Protein AF-A0A1Z9C4Y9-F1 (afdb_monomer_lite)

Structure (mmCIF, N/CA/C/O backbone):
data_AF-A0A1Z9C4Y9-F1
#
_entry.id   AF-A0A1Z9C4Y9-F1
#
loop_
_atom_site.group_PDB
_atom_site.id
_atom_site.type_symbol
_atom_site.label_atom_id
_atom_site.label_alt_id
_atom_site.label_comp_id
_atom_site.label_asym_id
_atom_site.label_entity_id
_atom_site.label_seq_id
_atom_site.pdbx_PD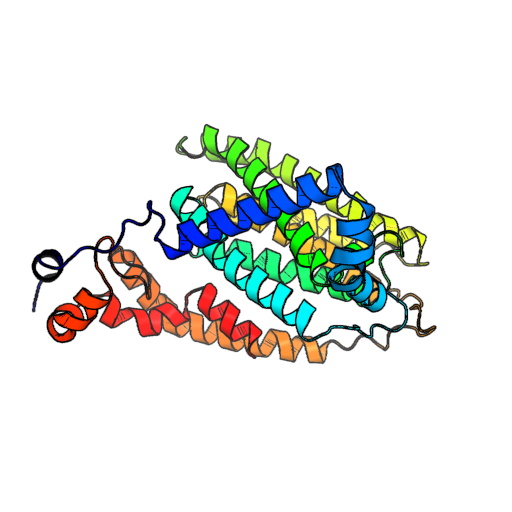B_ins_code
_atom_site.Cartn_x
_atom_site.Cartn_y
_atom_site.Cartn_z
_atom_site.occupancy
_atom_site.B_iso_or_equiv
_atom_site.auth_seq_id
_atom_site.auth_comp_id
_atom_site.auth_asym_id
_atom_site.auth_atom_id
_atom_site.pdbx_PDB_model_num
ATOM 1 N N . MET A 1 1 ? -30.289 14.985 30.985 1.00 50.69 1 MET A N 1
ATOM 2 C CA . MET A 1 1 ? -29.290 14.427 30.052 1.00 50.69 1 MET A CA 1
ATOM 3 C C . MET A 1 1 ? -29.177 12.952 30.366 1.00 50.69 1 MET A C 1
ATOM 5 O O . MET A 1 1 ? -28.989 12.641 31.535 1.00 50.69 1 MET A O 1
ATOM 9 N N . ALA A 1 2 ? -29.376 12.079 29.379 1.00 58.41 2 ALA A N 1
ATOM 10 C CA . ALA A 1 2 ? -29.076 10.658 29.534 1.00 58.41 2 ALA A CA 1
ATOM 11 C C . ALA A 1 2 ? -27.561 10.508 29.751 1.00 58.41 2 ALA A C 1
ATOM 13 O O . ALA A 1 2 ? -26.778 11.168 29.066 1.00 58.41 2 ALA A O 1
ATOM 14 N N . THR A 1 3 ? -27.150 9.725 30.744 1.00 73.88 3 THR A N 1
ATOM 15 C CA . THR A 1 3 ? -25.744 9.345 30.936 1.00 73.88 3 THR A CA 1
ATOM 16 C C . THR A 1 3 ? -25.382 8.247 29.934 1.00 73.88 3 THR A C 1
ATOM 18 O O . THR A 1 3 ? -26.272 7.529 29.483 1.00 73.88 3 THR A O 1
ATOM 21 N N . LEU A 1 4 ? -24.101 8.088 29.584 1.00 72.50 4 LEU A N 1
ATOM 22 C CA . LEU A 1 4 ? -23.658 7.020 28.669 1.00 72.50 4 LEU A CA 1
ATOM 23 C C . LEU A 1 4 ? -24.151 5.636 29.121 1.00 72.50 4 LEU A C 1
ATOM 25 O O . LEU A 1 4 ? -24.725 4.906 28.326 1.00 72.50 4 LEU A O 1
ATOM 29 N N . GLU A 1 5 ? -24.071 5.352 30.422 1.00 69.94 5 GLU A N 1
ATOM 30 C CA . GLU A 1 5 ? -24.581 4.107 31.015 1.00 69.94 5 GLU A CA 1
ATOM 31 C C . GLU A 1 5 ? -26.081 3.889 30.753 1.00 69.94 5 GLU A C 1
ATOM 33 O O . GLU A 1 5 ? -26.503 2.775 30.462 1.00 69.94 5 GLU A O 1
ATOM 38 N N . SER A 1 6 ? -26.891 4.954 30.793 1.00 74.31 6 SER A N 1
ATOM 39 C CA . SER A 1 6 ? -28.326 4.856 30.491 1.00 74.31 6 SER A CA 1
ATOM 40 C C . SER A 1 6 ? -28.619 4.654 29.000 1.00 74.31 6 SER A C 1
ATOM 42 O O . SER A 1 6 ? -29.659 4.103 28.653 1.00 74.31 6 SER A O 1
ATOM 44 N N . ILE A 1 7 ? -27.716 5.089 28.115 1.00 78.31 7 ILE A N 1
ATOM 45 C CA . ILE A 1 7 ? -27.821 4.846 26.670 1.00 78.31 7 ILE A CA 1
ATOM 46 C C . ILE A 1 7 ? -27.476 3.380 26.379 1.00 78.31 7 ILE A C 1
ATOM 48 O O . ILE A 1 7 ? -28.223 2.708 25.669 1.00 78.31 7 ILE A O 1
ATOM 52 N N . ASP A 1 8 ? -26.402 2.867 26.982 1.00 78.81 8 ASP A N 1
ATOM 53 C CA . ASP A 1 8 ? -25.967 1.476 26.825 1.00 78.81 8 ASP A CA 1
ATOM 54 C C . ASP A 1 8 ? -27.008 0.480 27.356 1.00 78.81 8 ASP A C 1
ATOM 56 O O . ASP A 1 8 ? -27.247 -0.554 26.732 1.00 78.81 8 ASP A O 1
ATOM 60 N N . GLU A 1 9 ? -27.684 0.800 28.464 1.00 80.88 9 GLU A N 1
ATOM 61 C CA . GLU A 1 9 ? -28.761 -0.032 29.013 1.00 80.88 9 GLU A CA 1
ATOM 62 C C . GLU A 1 9 ? -29.947 -0.150 28.042 1.00 80.88 9 GLU A C 1
ATOM 64 O O . GLU A 1 9 ? -30.458 -1.248 27.818 1.00 80.88 9 GLU A O 1
ATOM 69 N N . VAL A 1 10 ? -30.349 0.959 27.408 1.00 80.62 10 VAL A N 1
ATOM 70 C CA . VAL A 1 10 ? -31.425 0.967 26.402 1.00 80.62 10 VAL A CA 1
ATOM 71 C C . VAL A 1 10 ? -31.010 0.174 25.164 1.00 80.62 10 VAL A C 1
ATOM 73 O O . VAL A 1 10 ? -31.760 -0.689 24.701 1.00 80.62 10 VAL A O 1
ATOM 76 N N . LEU A 1 11 ? -29.799 0.402 24.651 1.00 80.62 11 LEU A N 1
ATOM 77 C CA . LEU A 1 11 ? -29.283 -0.297 23.471 1.00 80.62 11 LEU A CA 1
ATOM 78 C C . LEU A 1 11 ? -29.082 -1.800 23.727 1.00 80.62 11 LEU A C 1
ATOM 80 O O . LEU A 1 11 ? -29.306 -2.607 22.825 1.00 80.62 11 LEU A O 1
ATOM 84 N N . GLY A 1 12 ? -28.755 -2.189 24.962 1.00 75.81 12 GLY A N 1
ATOM 85 C CA . GLY A 1 12 ? -28.604 -3.582 25.387 1.00 75.81 12 GLY A CA 1
ATOM 86 C C . GLY A 1 12 ? -29.897 -4.406 25.379 1.00 75.81 12 GLY A C 1
ATOM 87 O O . GLY A 1 12 ? -29.835 -5.634 25.444 1.00 75.81 12 GLY A O 1
ATOM 88 N N . THR A 1 13 ? -31.067 -3.769 25.268 1.00 81.56 13 THR A N 1
ATOM 89 C CA . THR A 1 13 ? -32.357 -4.475 25.142 1.00 81.56 13 THR A CA 1
ATOM 90 C C . THR A 1 13 ? -32.630 -5.002 23.731 1.00 81.56 13 THR A C 1
ATOM 92 O O . THR A 1 13 ? -33.498 -5.859 23.542 1.00 81.56 13 THR A O 1
ATOM 95 N N . HIS A 1 14 ? -31.886 -4.514 22.736 1.00 85.12 14 HIS A N 1
ATOM 96 C CA . HIS A 1 14 ? -32.047 -4.897 21.339 1.00 85.12 14 HIS A CA 1
ATOM 97 C C . HIS A 1 14 ? -31.204 -6.122 20.969 1.00 85.12 14 HIS A C 1
ATOM 99 O O . HIS A 1 14 ? -30.296 -6.540 21.687 1.00 85.12 14 HIS A O 1
ATOM 105 N N . GLN A 1 15 ? -31.501 -6.719 19.809 1.00 84.69 15 GLN A N 1
ATOM 106 C CA . GLN A 1 15 ? -30.691 -7.817 19.288 1.00 84.69 15 GLN A CA 1
ATOM 107 C C . GLN A 1 15 ? -29.260 -7.322 19.006 1.00 84.69 15 GLN A C 1
ATOM 109 O O . GLN A 1 15 ? -29.096 -6.368 18.238 1.00 84.69 15 GLN A O 1
ATOM 114 N N . PRO A 1 16 ? -28.226 -7.979 19.563 1.00 83.50 16 PRO A N 1
ATOM 115 C CA . PRO A 1 16 ? -26.861 -7.518 19.396 1.00 83.50 16 PRO A CA 1
ATOM 116 C C . PRO A 1 16 ? -26.360 -7.734 17.967 1.00 83.50 16 PRO A C 1
ATOM 118 O O . PRO A 1 16 ? -26.783 -8.660 17.263 1.00 83.50 16 PRO A O 1
ATOM 121 N N . ALA A 1 17 ? -25.410 -6.899 17.553 1.00 85.44 17 ALA A N 1
ATOM 122 C CA . ALA A 1 17 ? -24.671 -7.097 16.313 1.00 85.44 17 ALA A CA 1
ATOM 123 C C . ALA A 1 17 ? -23.888 -8.420 16.330 1.00 85.44 17 ALA A C 1
ATOM 125 O O . ALA A 1 17 ? -23.501 -8.939 17.382 1.00 85.44 17 ALA A O 1
ATOM 126 N N . LEU A 1 18 ? -23.624 -8.967 15.139 1.00 84.81 18 LEU A N 1
ATOM 127 C CA . LEU A 1 18 ? -22.747 -10.126 15.009 1.00 84.81 18 LEU A CA 1
ATOM 128 C C . LEU A 1 18 ? -21.347 -9.755 15.537 1.00 84.81 18 LEU A C 1
ATOM 130 O O . LEU A 1 18 ? -20.802 -8.744 15.094 1.00 84.81 18 LEU A O 1
ATOM 134 N N . PRO A 1 19 ? -20.739 -10.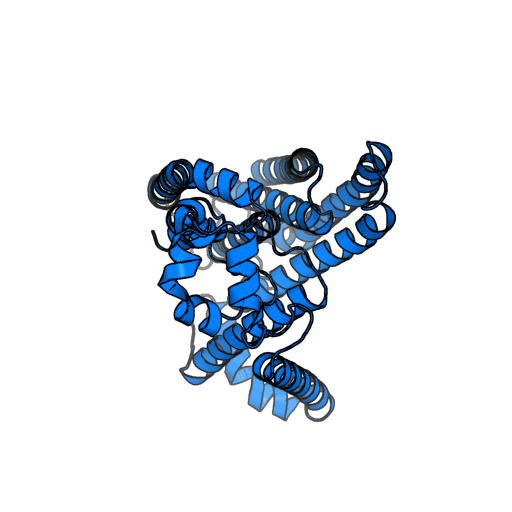563 16.429 1.00 85.00 19 PRO A N 1
ATOM 135 C CA . PRO A 1 19 ? -19.416 -10.264 16.958 1.00 85.00 19 PRO A CA 1
ATOM 136 C C . PRO A 1 19 ? -18.376 -10.109 15.854 1.00 85.00 19 PRO A C 1
ATOM 138 O O . PRO A 1 19 ? -18.353 -10.886 14.892 1.00 85.00 19 PRO A O 1
ATOM 141 N N . SER A 1 20 ? -17.441 -9.181 16.052 1.00 79.44 20 SER A N 1
ATOM 142 C CA . SER A 1 20 ? -16.364 -8.922 15.101 1.00 79.44 20 SER A CA 1
ATOM 143 C C . SER A 1 20 ? -15.513 -10.167 14.818 1.00 79.44 20 SER A C 1
ATOM 145 O O . SER A 1 20 ? -15.011 -10.341 13.721 1.00 79.44 20 SER A O 1
ATOM 147 N N . THR A 1 21 ? -15.433 -11.138 15.716 1.00 83.94 21 THR A N 1
ATOM 148 C CA . THR A 1 21 ? -14.681 -12.381 15.469 1.00 83.94 21 THR A CA 1
ATOM 149 C C . THR A 1 21 ? -15.420 -13.422 14.619 1.00 83.94 21 THR A C 1
ATOM 151 O O . THR A 1 21 ? -14.854 -14.471 14.316 1.00 83.94 21 THR A O 1
ATOM 154 N N . ARG A 1 22 ? -16.679 -13.180 14.224 1.00 87.12 22 ARG A N 1
ATOM 155 C CA . ARG A 1 22 ? -17.504 -14.147 13.483 1.00 87.12 22 ARG A CA 1
ATOM 156 C C . ARG A 1 22 ? -17.819 -13.687 12.067 1.00 87.12 22 ARG A C 1
ATOM 158 O O . ARG A 1 22 ? -18.218 -12.550 11.837 1.00 87.12 22 ARG A O 1
ATOM 165 N N . LEU A 1 23 ? -17.719 -14.616 11.124 1.00 87.50 23 LEU A N 1
ATOM 166 C CA . LEU A 1 23 ? -18.100 -14.385 9.735 1.00 87.50 23 LEU A CA 1
ATOM 167 C C . LEU A 1 23 ? -19.624 -14.394 9.581 1.00 87.50 23 LEU A C 1
ATOM 169 O O . LEU A 1 23 ? -20.290 -15.341 10.010 1.00 87.50 23 LEU A O 1
ATOM 173 N N . SER A 1 24 ? -20.160 -13.375 8.922 1.00 89.44 24 SER A N 1
ATOM 174 C CA . SER A 1 24 ? -21.538 -13.327 8.438 1.00 89.44 24 SER A CA 1
ATOM 175 C C . SER A 1 24 ? -21.781 -14.390 7.364 1.00 89.44 24 SER A C 1
ATOM 177 O O . SER A 1 24 ? -20.849 -14.948 6.782 1.00 89.44 24 SER A O 1
ATOM 179 N N . MET A 1 25 ? -23.050 -14.671 7.059 1.00 90.88 25 MET A N 1
ATOM 180 C CA . MET A 1 25 ? -23.404 -15.646 6.022 1.00 90.88 25 MET A CA 1
ATOM 181 C C . MET A 1 25 ? -22.807 -15.279 4.653 1.00 90.88 25 MET A C 1
ATOM 183 O O . MET A 1 25 ? -22.327 -16.160 3.939 1.00 90.88 25 MET A O 1
ATOM 187 N N . VAL A 1 26 ? -22.801 -13.987 4.308 1.00 89.88 26 VAL A N 1
ATOM 188 C CA . VAL A 1 26 ? -22.237 -13.483 3.047 1.00 89.88 26 VAL A CA 1
ATOM 189 C C . VAL A 1 26 ? -20.729 -13.714 3.013 1.00 89.88 26 VAL A C 1
ATOM 191 O O . VAL A 1 26 ? -20.234 -14.335 2.076 1.00 89.88 26 VAL A O 1
ATOM 194 N N . GLU A 1 27 ? -20.010 -13.313 4.065 1.00 91.06 27 GLU A N 1
ATOM 195 C CA . GLU A 1 27 ? -18.559 -13.514 4.163 1.00 91.06 27 GLU A CA 1
ATOM 196 C C . GLU A 1 27 ? -18.187 -15.003 4.110 1.00 91.06 27 GLU A C 1
ATOM 198 O O . GLU A 1 27 ? -17.274 -15.382 3.379 1.00 91.06 27 GLU A O 1
ATOM 203 N N . GLN A 1 28 ? -18.916 -15.873 4.821 1.00 91.06 28 GLN A N 1
ATOM 204 C CA . GLN A 1 28 ? -18.686 -17.323 4.775 1.00 91.06 28 GLN A CA 1
ATOM 205 C C . GLN A 1 28 ? -18.894 -17.889 3.371 1.00 91.06 28 GLN A C 1
ATOM 207 O O . GLN A 1 28 ? -18.096 -18.704 2.909 1.00 91.06 28 GLN A O 1
ATOM 212 N N . THR A 1 29 ? -19.969 -17.473 2.701 1.00 92.69 29 THR A N 1
ATOM 213 C CA . THR A 1 29 ? -20.314 -17.961 1.364 1.00 92.69 29 THR A CA 1
ATOM 214 C C . THR A 1 29 ? -19.262 -17.529 0.352 1.00 92.69 29 THR A C 1
ATOM 216 O O . THR A 1 29 ? -18.727 -18.376 -0.358 1.00 92.69 29 THR A O 1
ATOM 219 N N . LEU A 1 30 ? -18.895 -16.245 0.344 1.00 91.44 30 LEU A N 1
ATOM 220 C CA . LEU A 1 30 ? -17.861 -15.716 -0.544 1.00 91.44 30 LEU A CA 1
ATOM 221 C C . LEU A 1 30 ? -16.500 -16.365 -0.287 1.00 91.44 30 LEU A C 1
ATOM 223 O O . LEU A 1 30 ? -15.842 -16.782 -1.236 1.00 91.44 30 LEU A O 1
ATOM 227 N N . THR A 1 31 ? -16.110 -16.535 0.979 1.00 90.19 31 THR A N 1
ATOM 228 C CA . THR A 1 31 ? -14.841 -17.194 1.334 1.00 90.19 31 THR A CA 1
ATOM 229 C C . THR A 1 31 ? -14.795 -18.628 0.805 1.00 90.19 31 THR A C 1
ATOM 231 O O . THR A 1 31 ? -13.803 -19.042 0.208 1.00 90.19 31 THR A O 1
ATOM 234 N N . ARG A 1 32 ? -15.880 -19.395 0.977 1.00 92.56 32 ARG A N 1
ATOM 235 C CA . ARG A 1 32 ? -15.971 -20.778 0.480 1.00 92.56 32 ARG A CA 1
ATOM 236 C C . ARG A 1 32 ? -15.981 -20.848 -1.043 1.00 92.56 32 ARG A C 1
ATOM 238 O O . ARG A 1 32 ? -15.318 -21.721 -1.592 1.00 92.56 32 ARG A O 1
ATOM 245 N N . LEU A 1 33 ? -16.703 -19.949 -1.713 1.00 92.12 33 LEU A N 1
ATOM 246 C CA . LEU A 1 33 ? -16.741 -19.882 -3.175 1.00 92.12 33 LEU A CA 1
ATOM 247 C C . LEU A 1 33 ? -15.364 -19.562 -3.756 1.00 92.12 33 LEU A C 1
ATOM 249 O O . LEU A 1 33 ? -14.932 -20.245 -4.678 1.00 92.12 33 LEU A O 1
ATOM 253 N N . LEU A 1 34 ? -14.652 -18.587 -3.186 1.00 89.56 34 LEU A N 1
ATOM 254 C CA . LEU A 1 34 ? -13.292 -18.247 -3.606 1.00 89.56 34 LEU A CA 1
ATOM 255 C C . LEU A 1 34 ? -12.320 -19.409 -3.378 1.00 89.56 34 LEU A C 1
ATOM 257 O O . LEU A 1 34 ? -11.560 -19.747 -4.279 1.00 89.56 34 LEU A O 1
ATOM 261 N N . LEU A 1 35 ? -12.382 -20.073 -2.220 1.00 90.31 35 LEU A N 1
ATOM 262 C CA . LEU A 1 35 ? -11.574 -21.268 -1.955 1.00 90.31 35 LEU A CA 1
ATOM 263 C C . LEU A 1 35 ? -11.872 -22.392 -2.952 1.00 90.31 35 LEU A C 1
ATOM 265 O O . LEU A 1 35 ? -10.946 -22.992 -3.490 1.00 90.31 35 LEU A O 1
ATOM 269 N N . PHE A 1 36 ? -13.150 -22.663 -3.219 1.00 93.69 36 PHE A N 1
ATOM 270 C CA . PHE A 1 36 ? -13.553 -23.679 -4.187 1.00 93.69 36 PHE A CA 1
ATOM 271 C C . PHE A 1 36 ? -13.089 -23.329 -5.602 1.00 93.69 36 PHE A C 1
ATOM 273 O O . PHE A 1 36 ? -12.601 -24.206 -6.306 1.00 93.69 36 PHE A O 1
ATOM 280 N N . LEU A 1 37 ? -13.176 -22.056 -5.999 1.00 90.25 37 LEU A N 1
ATOM 281 C CA . LEU A 1 37 ? -12.680 -21.574 -7.285 1.00 90.25 37 LEU A CA 1
ATOM 282 C C . LEU A 1 37 ? -11.165 -21.772 -7.404 1.00 90.25 37 LEU A C 1
ATOM 284 O O . LEU A 1 37 ? -10.710 -22.344 -8.388 1.00 90.25 37 LEU A O 1
ATOM 288 N N . ILE A 1 38 ? -10.391 -21.359 -6.397 1.00 89.19 38 ILE A N 1
ATOM 289 C CA . ILE A 1 38 ? -8.927 -21.506 -6.388 1.00 89.19 38 ILE A CA 1
ATOM 290 C C . ILE A 1 38 ? -8.537 -22.984 -6.480 1.00 89.19 38 ILE A C 1
ATOM 292 O O . ILE A 1 38 ? -7.711 -23.354 -7.311 1.00 89.19 38 ILE A O 1
ATOM 296 N N . ILE A 1 39 ? -9.149 -23.838 -5.655 1.00 92.38 39 ILE A N 1
ATOM 297 C CA . ILE A 1 39 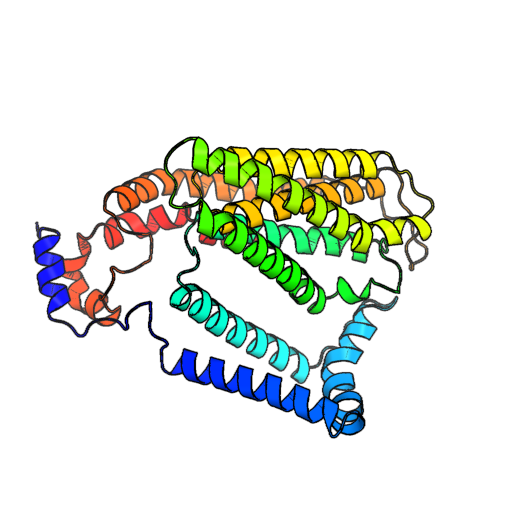? -8.878 -25.280 -5.652 1.00 92.38 39 ILE A CA 1
ATOM 298 C C . ILE A 1 39 ? -9.301 -25.907 -6.985 1.00 92.38 39 ILE A C 1
ATOM 300 O O . ILE A 1 39 ? -8.554 -26.700 -7.549 1.00 92.38 39 ILE A O 1
ATOM 304 N N . GLY A 1 40 ? -10.471 -25.541 -7.507 1.00 92.12 40 GLY A N 1
ATOM 305 C CA . GLY A 1 40 ? -10.996 -26.041 -8.774 1.00 92.12 40 GLY A CA 1
ATOM 306 C C . GLY A 1 40 ? -10.111 -25.666 -9.959 1.00 92.12 40 GLY A C 1
ATOM 307 O O . GLY A 1 40 ? -9.788 -26.534 -10.763 1.00 92.12 40 GLY A O 1
ATOM 308 N N . VAL A 1 41 ? -9.653 -24.413 -10.030 1.00 89.50 41 VAL A N 1
ATOM 309 C CA . VAL A 1 41 ? -8.697 -23.957 -11.050 1.00 89.50 41 VAL A CA 1
ATOM 310 C C . VAL A 1 41 ? -7.360 -24.676 -10.895 1.00 89.50 41 VAL A C 1
ATOM 312 O O . VAL A 1 41 ? -6.831 -25.168 -11.883 1.00 89.50 41 VAL A O 1
ATOM 315 N N . ALA A 1 42 ? -6.829 -24.813 -9.676 1.00 90.31 42 ALA A N 1
ATOM 316 C CA . ALA A 1 42 ? -5.559 -25.503 -9.445 1.00 90.31 42 ALA A CA 1
ATOM 317 C C . ALA A 1 42 ? -5.614 -26.987 -9.850 1.00 90.31 42 ALA A C 1
ATOM 319 O O . ALA A 1 42 ? -4.718 -27.481 -10.532 1.00 90.31 42 ALA A O 1
ATOM 320 N N . ILE A 1 43 ? -6.682 -27.695 -9.471 1.00 92.19 43 ILE A N 1
ATOM 321 C CA . ILE A 1 43 ? -6.916 -29.085 -9.881 1.00 92.19 43 ILE A CA 1
ATOM 322 C C . ILE A 1 43 ? -7.134 -29.162 -11.395 1.00 92.19 43 ILE A C 1
ATOM 324 O O . ILE A 1 43 ? -6.589 -30.049 -12.044 1.00 92.19 43 ILE A O 1
ATOM 328 N N . GLY A 1 44 ? -7.893 -28.229 -11.969 1.00 89.94 44 GLY A N 1
ATOM 329 C CA . GLY A 1 44 ? -8.143 -28.152 -13.404 1.00 89.94 44 GLY A CA 1
ATOM 330 C C . GLY A 1 44 ? -6.861 -27.962 -14.212 1.00 89.94 44 GLY A C 1
ATOM 331 O O . GLY A 1 44 ? -6.638 -28.694 -15.167 1.00 89.94 44 GLY A O 1
ATOM 332 N N . LEU A 1 45 ? -5.977 -27.060 -13.786 1.00 90.50 45 LEU A N 1
ATOM 333 C CA . LEU A 1 45 ? -4.662 -26.863 -14.401 1.00 90.50 45 LEU A CA 1
ATOM 334 C C . LEU A 1 45 ? -3.771 -28.109 -14.286 1.00 90.50 45 LEU A C 1
ATOM 336 O O . LEU A 1 45 ? -2.962 -28.360 -15.171 1.00 90.50 45 LEU A O 1
ATOM 340 N N . LEU A 1 46 ? -3.920 -28.905 -13.222 1.00 91.19 46 LEU A N 1
ATOM 341 C CA . LEU A 1 46 ? -3.163 -30.145 -13.044 1.00 91.19 46 LEU A CA 1
ATOM 342 C C . LEU A 1 46 ? -3.696 -31.298 -13.911 1.00 91.19 46 LEU A C 1
ATOM 344 O O . LEU A 1 46 ? -2.912 -32.087 -14.430 1.00 91.19 46 LEU A O 1
ATOM 348 N N . LEU A 1 47 ? -5.020 -31.430 -14.025 1.00 93.94 47 LEU A N 1
ATOM 349 C CA . LEU A 1 47 ? -5.670 -32.567 -14.687 1.00 93.94 47 LEU A CA 1
ATOM 350 C C . LEU A 1 47 ? -5.963 -32.320 -16.172 1.00 93.94 47 LEU A C 1
ATOM 352 O O . LEU A 1 47 ? -5.968 -33.266 -16.955 1.00 93.94 47 LEU A O 1
ATOM 356 N N . MET A 1 48 ? -6.249 -31.073 -16.549 1.00 93.25 48 MET A N 1
ATOM 357 C CA . MET A 1 48 ? -6.679 -30.658 -17.888 1.00 93.25 48 MET A CA 1
ATOM 358 C C . MET A 1 48 ? -6.087 -29.280 -18.253 1.00 93.25 48 MET A C 1
ATOM 360 O O . MET A 1 48 ? -6.838 -28.321 -18.453 1.00 93.25 48 MET A O 1
ATOM 364 N N . PRO A 1 49 ? -4.747 -29.156 -18.334 1.00 91.00 49 PRO A N 1
ATOM 365 C CA . PRO A 1 49 ? -4.077 -27.874 -18.540 1.00 91.00 49 PRO A CA 1
ATOM 366 C C . PRO A 1 49 ? -4.523 -27.165 -19.820 1.00 91.00 49 PRO A C 1
ATOM 368 O O . PRO A 1 49 ? -4.840 -25.987 -19.751 1.00 91.00 49 PRO A O 1
ATOM 371 N N . GLU A 1 50 ? -4.624 -27.870 -20.951 1.00 89.88 50 GLU A N 1
ATOM 372 C CA . GLU A 1 50 ? -5.004 -27.264 -22.240 1.00 89.88 50 GLU A CA 1
ATOM 373 C C . GLU A 1 50 ? -6.421 -26.664 -22.193 1.00 89.88 50 GLU A C 1
ATOM 375 O O . GLU A 1 50 ? -6.624 -25.500 -22.525 1.00 89.88 50 GLU A O 1
ATOM 380 N N . ALA A 1 51 ? -7.397 -27.411 -21.668 1.00 89.06 51 ALA A N 1
ATOM 381 C CA . ALA A 1 51 ? -8.787 -26.952 -21.606 1.00 89.06 51 ALA A CA 1
ATOM 382 C C . ALA A 1 51 ? -8.994 -25.781 -20.629 1.00 89.06 51 ALA A C 1
ATOM 384 O O . ALA A 1 51 ? -9.845 -24.920 -20.847 1.00 89.06 51 ALA A O 1
ATOM 385 N N . ILE A 1 52 ? -8.259 -25.762 -19.513 1.00 90.12 52 ILE A N 1
ATOM 386 C CA . ILE A 1 52 ? -8.409 -24.724 -18.485 1.00 90.12 52 ILE A CA 1
ATOM 387 C C . ILE A 1 52 ? -7.575 -23.489 -18.814 1.00 90.12 52 ILE A C 1
ATOM 389 O O . ILE A 1 52 ? -8.044 -22.369 -18.610 1.00 90.12 52 ILE A O 1
ATOM 393 N N . TRP A 1 53 ? -6.349 -23.674 -19.299 1.00 89.81 53 TRP A N 1
ATOM 394 C CA . TRP A 1 53 ? -5.455 -22.580 -19.645 1.00 89.81 53 TRP A CA 1
ATOM 395 C C . TRP A 1 53 ? -5.706 -22.092 -21.067 1.00 89.81 53 TRP A C 1
ATOM 397 O O . TRP A 1 53 ? -6.230 -20.993 -21.212 1.00 89.81 53 TRP A O 1
ATOM 407 N N . ASP A 1 54 ? -5.378 -22.884 -22.088 1.00 87.50 54 ASP A N 1
ATOM 408 C CA . ASP A 1 54 ? -5.343 -22.423 -23.481 1.00 87.50 54 ASP A CA 1
ATOM 409 C C . ASP A 1 54 ? -6.728 -22.062 -24.026 1.00 87.50 54 ASP A C 1
ATOM 411 O O . ASP A 1 54 ? -6.882 -20.987 -24.599 1.00 87.50 54 ASP A O 1
ATOM 415 N N . ASP A 1 55 ? -7.745 -22.889 -23.777 1.00 87.12 55 ASP A N 1
ATOM 416 C CA . ASP A 1 55 ? -9.113 -22.622 -24.254 1.00 87.12 55 ASP A CA 1
ATOM 417 C C . ASP A 1 55 ? -9.934 -21.737 -23.295 1.00 87.12 55 ASP A C 1
ATOM 419 O O . ASP A 1 55 ? -10.983 -21.202 -23.662 1.00 87.12 55 ASP A O 1
ATOM 423 N N . GLY A 1 56 ? -9.487 -21.611 -22.042 1.00 87.19 56 GLY A N 1
ATOM 424 C CA . GLY A 1 56 ? -10.246 -20.993 -20.956 1.00 87.19 56 GLY A CA 1
ATOM 425 C C . GLY A 1 56 ? -9.659 -19.666 -20.484 1.00 87.19 56 GLY A C 1
ATOM 426 O O . GLY A 1 56 ? -10.061 -18.585 -20.915 1.00 87.19 56 GLY A O 1
ATOM 427 N N . LEU A 1 57 ? -8.746 -19.742 -19.515 1.00 86.25 57 LEU A N 1
ATOM 428 C CA . LEU A 1 57 ? -8.212 -18.576 -18.809 1.00 86.25 57 LEU A CA 1
ATOM 429 C C . LEU A 1 57 ? -7.354 -17.682 -19.704 1.00 86.25 57 LEU A C 1
ATOM 431 O O . LEU A 1 57 ? -7.396 -16.463 -19.554 1.00 86.25 57 LEU A O 1
ATOM 435 N N . ARG A 1 58 ? -6.590 -18.262 -20.631 1.00 86.19 58 ARG A N 1
ATOM 436 C CA . ARG A 1 58 ? -5.658 -17.533 -21.488 1.00 86.19 58 ARG A CA 1
ATOM 437 C C . ARG A 1 58 ? -6.354 -16.468 -22.348 1.00 86.19 58 ARG A C 1
ATOM 439 O O . ARG A 1 58 ? -5.997 -15.304 -22.176 1.00 86.19 58 ARG A O 1
ATOM 446 N N . PRO A 1 59 ? -7.364 -16.780 -23.181 1.00 86.25 59 PRO A N 1
ATOM 447 C CA . PRO A 1 59 ? -8.006 -15.774 -24.030 1.00 86.25 59 PRO A CA 1
ATOM 448 C C . PRO A 1 59 ? -8.811 -14.735 -23.241 1.00 86.25 59 PRO A C 1
ATOM 450 O O . PRO A 1 59 ? -8.953 -13.592 -23.666 1.00 86.25 59 PRO A O 1
ATOM 453 N N . ILE A 1 60 ? -9.345 -15.108 -22.073 1.00 84.00 60 ILE A N 1
ATOM 454 C CA . ILE A 1 60 ? -10.217 -14.223 -21.286 1.00 84.00 60 ILE A CA 1
ATOM 455 C C . ILE A 1 60 ? -9.408 -13.292 -20.375 1.00 84.00 60 ILE A C 1
ATOM 457 O O . ILE A 1 60 ? -9.767 -12.123 -20.227 1.00 84.00 60 ILE A O 1
ATOM 461 N N . ILE A 1 61 ? -8.354 -13.810 -19.738 1.00 83.94 61 ILE A N 1
ATOM 462 C CA . ILE A 1 61 ? -7.602 -13.119 -18.682 1.00 83.94 61 ILE A CA 1
ATOM 463 C C . ILE A 1 61 ? -6.202 -12.721 -19.142 1.00 83.94 61 ILE A C 1
ATOM 465 O O . ILE A 1 61 ? -5.777 -11.617 -18.831 1.00 83.94 61 ILE A O 1
ATOM 469 N N . TRP A 1 62 ? -5.473 -13.599 -19.832 1.00 84.06 62 TRP A N 1
ATOM 470 C CA . TRP A 1 62 ? -4.039 -13.416 -20.079 1.00 84.06 62 TRP A CA 1
ATOM 471 C C . TRP A 1 62 ? -3.731 -12.646 -21.365 1.00 84.06 62 TRP A C 1
ATOM 473 O O . TRP A 1 62 ? -2.920 -11.728 -21.346 1.00 84.06 62 TRP A O 1
ATOM 483 N N . GLU A 1 63 ? -4.385 -12.981 -22.475 1.00 84.31 63 GLU A N 1
ATOM 484 C CA . GLU A 1 63 ? -4.175 -12.309 -23.763 1.00 84.31 63 GLU A CA 1
ATOM 485 C C . GLU A 1 63 ? -4.480 -10.805 -23.718 1.00 84.31 63 GLU A C 1
ATOM 487 O O . GLU A 1 63 ? -3.664 -10.049 -24.243 1.00 84.31 63 GLU A O 1
ATOM 492 N N . PRO A 1 64 ? -5.551 -10.327 -23.046 1.00 81.69 64 PRO A N 1
ATOM 493 C CA . PRO A 1 64 ? -5.765 -8.892 -22.872 1.00 81.69 64 PRO A CA 1
ATOM 494 C C . PRO A 1 64 ? -4.615 -8.202 -22.129 1.00 81.69 64 PRO A C 1
ATOM 496 O O . PRO A 1 64 ? -4.222 -7.108 -22.513 1.00 81.69 64 PRO A O 1
ATOM 499 N N . ILE A 1 65 ? -4.035 -8.857 -21.116 1.00 77.69 65 ILE A N 1
ATOM 500 C CA . ILE A 1 65 ? -2.891 -8.317 -20.363 1.00 77.69 65 ILE A CA 1
ATOM 501 C C . ILE A 1 65 ? -1.640 -8.269 -21.247 1.00 77.69 65 ILE A C 1
ATOM 503 O O . ILE A 1 65 ? -0.899 -7.295 -21.214 1.00 77.69 65 ILE A O 1
ATOM 507 N N . GLN A 1 66 ? -1.401 -9.300 -22.062 1.00 78.44 66 GLN A N 1
ATOM 508 C CA . GLN A 1 66 ? -0.274 -9.308 -23.001 1.00 78.44 66 GLN A CA 1
ATOM 509 C C . GLN A 1 66 ? -0.408 -8.247 -24.099 1.00 78.44 66 GLN A C 1
ATOM 511 O O . GLN A 1 66 ? 0.598 -7.710 -24.548 1.00 78.44 66 GLN A O 1
ATOM 516 N N . GLN A 1 67 ? -1.630 -7.965 -24.552 1.00 74.88 67 GLN A N 1
ATOM 517 C CA . GLN A 1 67 ? -1.889 -6.905 -25.530 1.00 74.88 67 GLN A CA 1
ATOM 518 C C . GLN A 1 67 ? -1.639 -5.520 -24.928 1.00 74.88 67 GLN A C 1
ATOM 520 O O . GLN A 1 67 ? -1.033 -4.683 -25.591 1.00 74.88 67 GLN A O 1
ATOM 525 N N . ASP A 1 68 ? -2.029 -5.327 -23.666 1.00 71.06 68 ASP A N 1
ATOM 526 C CA . ASP A 1 68 ? -1.768 -4.107 -22.894 1.00 71.06 68 ASP A CA 1
ATOM 527 C C . ASP A 1 68 ? -0.261 -3.905 -22.628 1.00 71.06 68 ASP A C 1
ATOM 529 O O . ASP A 1 68 ? 0.216 -2.778 -22.593 1.00 71.06 68 ASP A O 1
ATOM 533 N N . ALA A 1 69 ? 0.503 -5.001 -22.522 1.00 63.41 69 ALA A N 1
ATOM 534 C CA . ALA A 1 69 ? 1.966 -4.992 -22.388 1.00 63.41 69 ALA A CA 1
ATOM 535 C C . ALA A 1 69 ? 2.724 -4.601 -23.651 1.00 63.41 69 ALA A C 1
ATOM 537 O O . ALA A 1 69 ? 3.871 -4.180 -23.580 1.00 63.41 69 ALA A O 1
ATOM 538 N N . GLY A 1 70 ? 2.128 -4.827 -24.820 1.00 61.88 70 GLY A N 1
ATOM 539 C CA . GLY A 1 70 ? 2.810 -4.618 -26.088 1.00 61.88 70 GLY A CA 1
ATOM 540 C C . GLY A 1 70 ? 2.863 -3.147 -26.499 1.00 61.88 70 GLY A C 1
ATOM 541 O O . GLY A 1 70 ? 2.083 -2.320 -26.038 1.00 61.88 70 GLY A O 1
ATOM 542 N N . ALA A 1 71 ? 3.697 -2.858 -27.502 1.00 54.22 71 ALA A N 1
ATOM 543 C CA . ALA A 1 71 ? 3.974 -1.530 -28.066 1.00 54.22 71 ALA A CA 1
ATOM 544 C C . ALA A 1 71 ? 2.760 -0.661 -28.489 1.00 54.22 71 ALA A C 1
ATOM 546 O O . ALA A 1 71 ? 2.942 0.482 -28.912 1.00 54.22 71 ALA A O 1
ATOM 547 N N . GLN A 1 72 ? 1.531 -1.188 -28.463 1.00 53.97 72 GLN A N 1
ATOM 548 C CA . GLN A 1 72 ? 0.311 -0.441 -28.793 1.00 53.97 72 GLN A CA 1
ATOM 549 C C . GLN A 1 72 ? -0.451 0.073 -27.563 1.00 53.97 72 GLN A C 1
ATOM 551 O O . GLN A 1 72 ? -1.219 1.018 -27.734 1.00 53.97 72 GLN A O 1
ATOM 556 N N . GLY A 1 73 ? -0.239 -0.493 -26.363 1.00 55.84 73 GLY A N 1
ATOM 557 C CA . GLY A 1 73 ? -0.905 -0.064 -25.123 1.00 55.84 73 GLY A CA 1
ATOM 558 C C . GLY A 1 73 ? -2.436 -0.001 -25.214 1.00 55.84 73 GLY A C 1
ATOM 559 O O . GLY A 1 73 ? -3.058 0.838 -24.563 1.00 55.84 73 GLY A O 1
ATOM 560 N N . ASP A 1 74 ? -3.042 -0.808 -26.092 1.00 59.12 74 ASP A N 1
ATOM 561 C CA . ASP A 1 74 ? -4.488 -0.838 -26.307 1.00 59.12 74 ASP A CA 1
ATOM 562 C C . ASP A 1 74 ? -5.049 -2.130 -25.729 1.00 59.12 74 ASP A C 1
ATOM 564 O O . ASP A 1 74 ? -4.802 -3.237 -26.222 1.00 59.12 74 ASP A O 1
ATOM 568 N N . ALA A 1 75 ? -5.787 -1.984 -24.638 1.00 62.12 75 ALA A N 1
ATOM 569 C CA . ALA A 1 75 ? -6.289 -3.119 -23.911 1.00 62.12 75 ALA A CA 1
ATOM 570 C C . ALA A 1 75 ? -7.551 -3.679 -24.580 1.00 62.12 75 ALA A C 1
ATOM 572 O O . ALA A 1 75 ? -8.624 -3.071 -24.549 1.00 62.12 75 ALA A O 1
ATOM 573 N N . GLY A 1 76 ? -7.453 -4.897 -25.117 1.00 63.59 76 GLY A N 1
ATOM 574 C CA . GLY A 1 76 ? -8.573 -5.676 -25.662 1.00 63.59 76 GLY A CA 1
ATOM 575 C C . GLY A 1 76 ? -9.576 -6.166 -24.603 1.00 63.59 76 GLY A C 1
ATOM 576 O O . GLY A 1 76 ? -10.027 -7.314 -24.653 1.00 63.59 76 GLY A O 1
ATOM 577 N N . TYR A 1 77 ? -9.915 -5.347 -23.600 1.00 74.50 77 TYR A N 1
ATOM 578 C CA . TYR A 1 77 ? -10.846 -5.728 -22.540 1.00 74.50 77 TYR A CA 1
ATOM 579 C C . TYR A 1 77 ? -12.281 -5.863 -23.075 1.00 74.50 77 TYR A C 1
ATOM 581 O O . TYR A 1 77 ? -12.810 -5.011 -23.785 1.00 74.50 77 TYR A O 1
ATOM 589 N N . SER A 1 78 ? -12.941 -6.956 -22.698 1.00 82.81 78 SER A N 1
ATOM 590 C CA . SER A 1 78 ? -14.329 -7.264 -23.028 1.00 82.81 78 SER A CA 1
ATOM 591 C C . SER A 1 78 ? -15.243 -7.000 -21.827 1.00 82.81 78 SER A C 1
ATOM 593 O O . SER A 1 78 ? -14.807 -6.898 -20.679 1.00 82.81 78 SER A O 1
ATOM 595 N N . TYR A 1 79 ? -16.559 -6.967 -22.041 1.00 85.12 79 TYR A N 1
ATOM 596 C CA . TYR A 1 79 ? -17.502 -6.905 -20.916 1.00 85.12 79 TYR A CA 1
ATOM 597 C C . TYR A 1 79 ? -17.349 -8.094 -19.952 1.00 85.12 79 TYR A C 1
ATOM 599 O O . TYR A 1 79 ? -17.562 -7.947 -18.749 1.00 85.12 79 TYR A O 1
ATOM 607 N N . GLN A 1 80 ? -16.951 -9.264 -20.466 1.00 84.38 80 GLN A N 1
ATOM 608 C CA . GLN A 1 80 ? -16.772 -10.471 -19.665 1.00 84.38 80 GLN A CA 1
ATOM 609 C C . GLN A 1 80 ? -15.578 -10.354 -18.715 1.00 84.38 80 GLN A C 1
ATOM 611 O O . GLN A 1 80 ? -15.738 -10.582 -17.516 1.00 84.38 80 GLN A O 1
ATOM 616 N N . ASN A 1 81 ? -14.396 -9.988 -19.216 1.00 83.06 81 ASN A N 1
ATOM 617 C CA . ASN A 1 81 ? -13.219 -9.879 -18.351 1.00 83.06 81 ASN A CA 1
ATOM 618 C C . ASN A 1 81 ? -13.353 -8.711 -17.361 1.00 83.06 81 ASN A C 1
ATOM 620 O O . ASN A 1 81 ? -13.078 -8.890 -16.176 1.00 83.06 81 ASN A O 1
ATOM 624 N N . THR A 1 82 ? -13.942 -7.591 -17.783 1.00 81.75 82 THR A N 1
ATOM 625 C CA . THR A 1 82 ? -14.266 -6.458 -16.903 1.00 81.75 82 THR A CA 1
ATOM 626 C C . THR A 1 82 ? -15.156 -6.880 -15.730 1.00 81.75 82 THR A C 1
ATOM 628 O O . THR A 1 82 ? -14.896 -6.511 -14.579 1.00 81.75 82 THR A O 1
ATOM 631 N N . ALA A 1 83 ? -16.189 -7.689 -15.989 1.00 84.81 83 ALA A N 1
ATOM 632 C CA . ALA A 1 83 ? -17.059 -8.217 -14.941 1.00 84.81 83 ALA A CA 1
ATOM 633 C C . ALA A 1 83 ? -16.303 -9.155 -13.987 1.00 84.81 83 ALA A C 1
ATOM 635 O O . ALA A 1 83 ? -16.448 -9.027 -12.771 1.00 84.81 83 ALA A O 1
ATOM 636 N N . ILE A 1 84 ? -15.464 -10.056 -14.515 1.00 85.56 84 ILE A N 1
ATOM 637 C CA . ILE A 1 84 ? -14.643 -10.966 -13.700 1.00 85.56 84 ILE A CA 1
ATOM 638 C C . ILE A 1 84 ? -13.733 -10.170 -12.760 1.00 85.56 84 ILE A C 1
ATOM 640 O O . ILE A 1 84 ? -13.718 -10.444 -11.559 1.00 85.56 84 ILE A O 1
ATOM 644 N N . TYR A 1 85 ? -13.026 -9.159 -13.270 1.00 80.19 85 TYR A N 1
ATOM 645 C CA . TYR A 1 85 ? -12.144 -8.331 -12.448 1.00 80.19 85 TYR A CA 1
ATOM 646 C C . TYR A 1 85 ? -12.922 -7.544 -11.392 1.00 80.19 85 TYR A C 1
ATOM 648 O O . TYR A 1 85 ? -12.527 -7.525 -10.229 1.00 80.19 85 TYR A O 1
ATOM 656 N N . THR A 1 86 ? -14.066 -6.961 -11.758 1.00 83.25 86 THR A N 1
ATOM 657 C CA . THR A 1 86 ? -14.885 -6.153 -10.843 1.00 83.25 86 THR A CA 1
ATOM 658 C C . THR A 1 86 ? -15.470 -6.994 -9.707 1.00 83.25 86 THR A C 1
ATOM 660 O O . THR A 1 86 ? -15.315 -6.655 -8.532 1.00 83.25 86 THR A O 1
ATOM 663 N N . PHE A 1 87 ? -16.121 -8.118 -10.024 1.00 86.56 87 PHE A N 1
ATOM 664 C CA . PHE A 1 87 ? -16.698 -8.996 -9.003 1.00 86.56 87 PHE A CA 1
ATOM 665 C C . PHE A 1 87 ? -15.621 -9.720 -8.194 1.00 86.56 87 PHE A C 1
ATOM 667 O O . PHE A 1 87 ? -15.792 -9.903 -6.989 1.00 86.56 87 PHE A O 1
ATOM 674 N N . GLY A 1 88 ? -14.500 -10.083 -8.823 1.00 85.69 88 GLY A N 1
ATOM 675 C CA . GLY A 1 88 ? -13.338 -10.643 -8.139 1.00 85.69 88 GLY A CA 1
ATOM 676 C C . GLY A 1 88 ? -12.746 -9.669 -7.122 1.00 85.69 88 GLY A C 1
ATOM 677 O O . GLY A 1 88 ? -12.497 -10.058 -5.979 1.00 85.69 88 GLY A O 1
ATOM 678 N N . LEU A 1 89 ? -12.597 -8.393 -7.491 1.00 82.50 89 LEU A N 1
ATOM 679 C CA . LEU A 1 89 ? -12.135 -7.339 -6.588 1.00 82.50 89 LEU A CA 1
ATOM 680 C C . LEU A 1 89 ? -13.112 -7.145 -5.423 1.00 82.50 89 LEU A C 1
ATOM 682 O O . LEU A 1 89 ? -12.693 -7.173 -4.268 1.00 82.50 89 LEU A O 1
ATOM 686 N N . LEU A 1 90 ? -14.415 -7.024 -5.705 1.00 85.25 90 LEU A N 1
ATOM 687 C CA . LEU A 1 90 ? -15.441 -6.855 -4.671 1.00 85.25 90 LEU A CA 1
ATOM 688 C C . LEU A 1 90 ? -15.451 -8.031 -3.683 1.00 85.25 90 LEU A C 1
ATOM 690 O O . LEU A 1 90 ? -15.454 -7.827 -2.469 1.00 85.25 90 LEU A O 1
ATOM 694 N N . ALA A 1 91 ? -15.411 -9.265 -4.193 1.00 86.50 91 ALA A N 1
ATOM 695 C CA . ALA A 1 91 ? -15.350 -10.462 -3.361 1.00 86.50 91 ALA A CA 1
ATOM 696 C C . ALA A 1 91 ? -14.063 -10.500 -2.522 1.00 86.50 91 ALA A C 1
ATOM 698 O O . ALA A 1 91 ? -14.110 -10.846 -1.340 1.00 86.50 91 ALA A O 1
ATOM 699 N N . SER A 1 92 ? -12.932 -10.092 -3.104 1.00 84.38 92 SER A N 1
ATOM 700 C CA . SER A 1 92 ? -11.648 -10.013 -2.404 1.00 84.38 92 SER A CA 1
ATOM 701 C C . SER A 1 92 ? -11.689 -9.005 -1.260 1.00 84.38 92 SER A C 1
ATOM 703 O O . SER A 1 92 ? -11.236 -9.331 -0.170 1.00 84.38 92 SER A O 1
ATOM 705 N N . VAL A 1 93 ? -12.282 -7.821 -1.457 1.00 86.00 93 VAL A N 1
ATOM 706 C CA . VAL A 1 93 ? -12.435 -6.809 -0.395 1.00 86.00 93 VAL A CA 1
ATOM 707 C C . VAL A 1 93 ? -13.220 -7.373 0.789 1.00 86.00 93 VAL A C 1
ATOM 709 O O . VAL A 1 93 ? -12.761 -7.270 1.926 1.00 86.00 93 VAL A O 1
ATOM 712 N N . VAL A 1 94 ? -14.355 -8.034 0.533 1.00 88.06 94 VAL A N 1
ATOM 713 C CA . VAL A 1 94 ? -15.179 -8.634 1.598 1.00 88.06 94 VAL A CA 1
ATOM 714 C C . VAL A 1 94 ? -14.414 -9.735 2.338 1.00 88.06 94 VAL A C 1
ATOM 716 O O . VAL A 1 94 ? -14.427 -9.781 3.568 1.00 88.06 94 VAL A O 1
ATOM 719 N N . VAL A 1 95 ? -13.710 -10.611 1.615 1.00 88.12 95 VAL A N 1
ATOM 720 C CA . VAL A 1 95 ? -12.928 -11.690 2.236 1.00 88.12 95 VAL A CA 1
ATOM 721 C C . VAL A 1 95 ? -11.727 -11.151 3.009 1.00 88.12 95 VAL A C 1
ATOM 723 O O . VAL A 1 95 ? -11.485 -11.597 4.128 1.00 88.12 95 VAL A O 1
ATOM 726 N N . PHE A 1 96 ? -10.990 -10.174 2.481 1.00 85.19 96 PHE A N 1
ATOM 727 C CA . PHE A 1 96 ? -9.865 -9.578 3.199 1.00 85.19 96 PHE A CA 1
ATOM 728 C C . PHE A 1 96 ? -10.321 -8.836 4.453 1.00 85.19 96 PHE A C 1
ATOM 730 O O . PHE A 1 96 ? -9.714 -9.026 5.504 1.00 85.19 96 PHE A O 1
ATOM 737 N N . GLN A 1 97 ? -11.418 -8.076 4.393 1.00 86.94 97 GLN A N 1
ATOM 738 C CA . GLN A 1 97 ? -12.009 -7.451 5.578 1.00 86.94 97 GLN A CA 1
ATOM 739 C C . GLN A 1 97 ? -12.338 -8.507 6.648 1.00 86.94 97 GLN A C 1
ATOM 741 O O . GLN A 1 97 ? -11.955 -8.370 7.813 1.00 86.94 97 GLN A O 1
ATOM 746 N N . ALA A 1 98 ? -13.011 -9.587 6.248 1.00 87.44 98 ALA A N 1
ATOM 747 C CA . ALA A 1 98 ? -13.329 -10.716 7.113 1.00 87.44 98 ALA A CA 1
ATOM 748 C C . ALA A 1 98 ? -12.074 -11.362 7.731 1.00 87.44 98 ALA A C 1
ATOM 750 O O . ALA A 1 98 ? -12.052 -11.663 8.927 1.00 87.44 98 ALA A O 1
ATOM 751 N N . LEU A 1 99 ? -11.015 -11.555 6.943 1.00 86.31 99 LEU A N 1
ATOM 752 C CA . LEU A 1 99 ? -9.748 -12.125 7.402 1.00 86.31 99 LEU A CA 1
ATOM 753 C C . LEU A 1 99 ? -9.030 -11.210 8.393 1.00 86.31 99 LEU A C 1
ATOM 755 O O . LEU A 1 99 ? -8.633 -11.682 9.452 1.00 86.31 99 LEU A O 1
ATOM 759 N N . PHE A 1 100 ? -8.909 -9.912 8.107 1.00 86.44 100 PHE A N 1
ATOM 760 C CA . PHE A 1 100 ? -8.297 -8.949 9.031 1.00 86.44 100 PHE A CA 1
ATOM 761 C C . PHE A 1 100 ? -8.984 -8.980 10.394 1.00 86.44 100 PHE A C 1
ATOM 763 O O . PHE A 1 100 ? -8.325 -9.036 11.431 1.00 86.44 100 PHE A O 1
ATOM 770 N N . ARG A 1 101 ? -10.317 -9.032 10.380 1.00 87.88 101 ARG A N 1
ATOM 771 C CA . ARG A 1 101 ? -11.142 -9.050 11.583 1.00 87.88 101 ARG A CA 1
ATOM 772 C C . ARG A 1 101 ? -11.019 -10.363 12.367 1.00 87.88 101 ARG A C 1
ATOM 774 O O . ARG A 1 101 ? -10.821 -10.347 13.579 1.00 87.88 101 ARG A O 1
ATOM 781 N N . THR A 1 102 ? -11.100 -11.507 11.685 1.00 86.88 102 THR A N 1
ATOM 782 C CA . THR A 1 102 ? -11.031 -12.841 12.318 1.00 86.88 102 THR A CA 1
ATOM 783 C C . THR A 1 102 ? -9.631 -13.210 12.799 1.00 86.88 102 THR A C 1
ATOM 785 O O . THR A 1 102 ? -9.499 -13.881 13.820 1.00 86.88 102 THR A O 1
ATOM 788 N N . LEU A 1 103 ? -8.590 -12.744 12.107 1.00 85.50 103 LEU A N 1
ATOM 789 C CA . LEU A 1 103 ? -7.190 -12.918 12.498 1.00 85.50 103 LEU A CA 1
ATOM 790 C C . LEU A 1 103 ? -6.710 -11.854 13.496 1.00 85.50 103 LEU A C 1
ATOM 792 O O . LEU A 1 103 ? -5.553 -11.904 13.907 1.00 85.50 103 LEU A O 1
ATOM 796 N N . GLN A 1 104 ? -7.577 -10.907 13.881 1.00 86.69 104 GLN A N 1
ATOM 797 C CA . GLN A 1 104 ? -7.256 -9.795 14.784 1.00 86.69 104 GLN A CA 1
ATOM 798 C C . GLN A 1 104 ? -6.022 -9.001 14.323 1.00 86.69 104 GLN A C 1
ATOM 800 O O . GLN A 1 104 ? -5.189 -8.575 15.125 1.00 86.69 104 GLN A O 1
ATOM 805 N N . LEU A 1 105 ? -5.886 -8.822 13.007 1.00 87.25 105 LEU A N 1
ATOM 806 C CA . LEU A 1 105 ? -4.837 -7.983 12.442 1.00 87.25 105 LEU A CA 1
ATOM 807 C C . LEU A 1 105 ? -5.144 -6.509 12.738 1.00 87.25 105 LEU A C 1
ATOM 809 O O . LEU A 1 105 ? -6.318 -6.133 12.796 1.00 87.25 105 LEU A O 1
ATOM 813 N N . PRO A 1 106 ? -4.119 -5.649 12.896 1.00 87.94 106 PRO A N 1
ATOM 814 C CA . PRO A 1 106 ? -4.358 -4.231 13.120 1.00 87.94 106 PRO A CA 1
ATOM 815 C C . PRO A 1 106 ? -5.137 -3.633 11.943 1.00 87.94 106 PRO A C 1
ATOM 817 O O . PRO A 1 106 ? -4.726 -3.785 10.795 1.00 87.94 106 PRO A O 1
ATOM 820 N N . ALA A 1 107 ? -6.242 -2.951 12.236 1.00 86.00 107 ALA A N 1
ATOM 821 C CA . ALA A 1 107 ? -7.115 -2.301 11.254 1.00 86.00 107 ALA A CA 1
ATOM 822 C C . ALA A 1 107 ? -7.437 -0.845 11.646 1.00 86.00 107 ALA A C 1
ATOM 824 O O . ALA A 1 107 ? -8.466 -0.304 11.259 1.00 86.00 107 ALA A O 1
ATOM 825 N N . ASP A 1 108 ? -6.557 -0.224 12.437 1.00 87.75 108 ASP A N 1
ATOM 826 C CA . ASP A 1 108 ? -6.693 1.157 12.899 1.00 87.75 108 ASP A CA 1
ATOM 827 C C . ASP A 1 108 ? -6.179 2.174 11.861 1.00 87.75 108 ASP A C 1
ATOM 829 O O . ASP A 1 108 ? -5.580 1.826 10.838 1.00 87.75 108 ASP A O 1
ATOM 833 N N . ASP A 1 109 ? -6.343 3.465 12.163 1.00 90.00 109 ASP A N 1
ATOM 834 C CA . ASP A 1 109 ? -5.822 4.581 11.357 1.00 90.00 109 ASP A CA 1
ATOM 835 C C . ASP A 1 109 ? -4.337 4.422 10.983 1.00 90.00 109 ASP A C 1
ATOM 837 O O . ASP A 1 109 ? -3.902 4.846 9.912 1.00 90.00 109 ASP A O 1
ATOM 841 N N . LYS A 1 110 ? -3.534 3.799 11.856 1.00 93.31 110 LYS A N 1
ATOM 842 C CA . LYS A 1 110 ? -2.104 3.573 11.616 1.00 93.31 110 LYS A CA 1
ATOM 843 C C . LYS A 1 110 ? -1.894 2.554 10.500 1.00 93.31 110 LYS A C 1
ATOM 845 O O . LYS A 1 110 ? -1.042 2.766 9.638 1.00 93.31 110 LYS A O 1
ATOM 850 N N . MET A 1 111 ? -2.664 1.461 10.509 1.00 93.62 111 MET A N 1
ATOM 851 C CA . MET A 1 111 ? -2.672 0.503 9.403 1.00 93.62 111 MET A CA 1
ATOM 852 C C . MET A 1 111 ? -3.128 1.168 8.108 1.00 93.62 111 MET A C 1
ATOM 854 O O . MET A 1 111 ? -2.492 0.964 7.078 1.00 93.62 111 MET A O 1
ATOM 858 N N . MET A 1 112 ? -4.153 2.021 8.156 1.00 92.56 112 MET A N 1
ATOM 859 C CA . MET A 1 112 ? -4.600 2.755 6.970 1.00 92.56 112 MET A CA 1
ATOM 860 C C . MET A 1 112 ? -3.471 3.596 6.357 1.00 92.56 112 MET A C 1
ATOM 862 O O . MET A 1 112 ? -3.221 3.516 5.158 1.00 92.56 112 MET A O 1
ATOM 866 N N . VAL A 1 113 ? -2.714 4.328 7.183 1.00 94.31 113 VAL A N 1
ATOM 867 C CA . VAL A 1 113 ? -1.530 5.082 6.731 1.00 94.31 113 VAL A CA 1
ATOM 868 C C . VAL A 1 113 ? -0.473 4.166 6.105 1.00 94.31 113 VAL A C 1
ATOM 870 O O . VAL A 1 113 ? 0.101 4.513 5.073 1.00 94.31 113 VAL A O 1
ATOM 873 N N . ALA A 1 114 ? -0.224 2.990 6.692 1.00 96.25 114 ALA A N 1
ATOM 874 C CA . ALA A 1 114 ? 0.700 2.013 6.120 1.00 96.25 114 ALA A CA 1
ATOM 875 C C . ALA A 1 114 ? 0.241 1.539 4.734 1.00 96.25 114 ALA A C 1
ATOM 877 O O . ALA A 1 114 ? 1.045 1.521 3.807 1.00 96.25 114 ALA A O 1
ATOM 878 N N . LEU A 1 115 ? -1.042 1.207 4.572 1.00 93.94 115 LEU A N 1
ATOM 879 C CA . LEU A 1 115 ? -1.610 0.744 3.303 1.00 93.94 115 LEU A CA 1
ATOM 880 C C . LEU A 1 115 ? -1.622 1.840 2.229 1.00 93.94 115 LEU A C 1
ATOM 882 O O . LEU A 1 115 ? -1.314 1.548 1.078 1.00 93.94 115 LEU A O 1
ATOM 886 N N . ILE A 1 116 ? -1.884 3.100 2.589 1.00 93.56 116 ILE A N 1
ATOM 887 C CA . ILE A 1 116 ? -1.799 4.234 1.651 1.00 93.56 116 ILE A CA 1
ATOM 888 C C . ILE A 1 116 ? -0.391 4.342 1.047 1.00 93.56 116 ILE A C 1
ATOM 890 O O . ILE A 1 116 ? -0.256 4.587 -0.149 1.00 93.56 116 ILE A O 1
ATOM 894 N N . ALA A 1 117 ? 0.668 4.092 1.826 1.00 95.19 117 ALA A N 1
ATOM 895 C CA . ALA A 1 117 ? 2.028 4.090 1.284 1.00 95.19 117 ALA A CA 1
ATOM 896 C C . ALA A 1 117 ? 2.235 3.005 0.206 1.00 95.19 117 ALA A C 1
ATOM 898 O O . ALA A 1 117 ? 2.945 3.249 -0.768 1.00 95.19 117 ALA A O 1
ATOM 899 N N . TRP A 1 118 ? 1.585 1.842 0.333 1.00 95.31 118 TRP A N 1
ATOM 900 C CA . TRP A 1 118 ? 1.577 0.805 -0.710 1.00 95.31 118 TRP A CA 1
ATOM 901 C C . TRP A 1 118 ? 0.759 1.214 -1.934 1.00 95.31 118 TRP A C 1
ATOM 903 O O . TRP A 1 118 ? 1.178 0.945 -3.058 1.00 95.31 118 TRP A O 1
ATOM 913 N N . VAL A 1 119 ? -0.368 1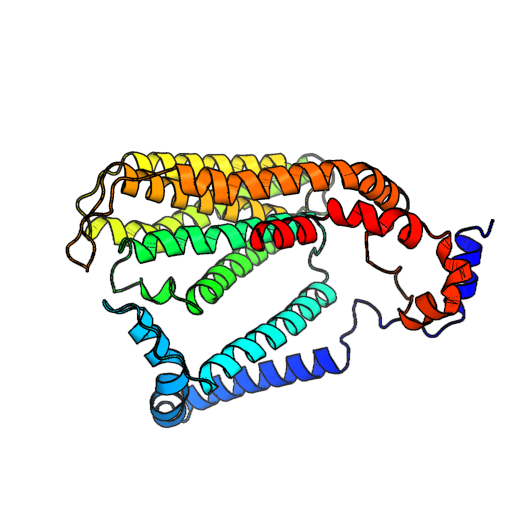.903 -1.730 1.00 91.56 119 VAL A N 1
ATOM 914 C CA . VAL A 1 119 ? -1.163 2.471 -2.829 1.00 91.56 119 VAL A CA 1
ATOM 915 C C . VAL A 1 119 ? -0.331 3.468 -3.637 1.00 91.56 119 VAL A C 1
ATOM 917 O O . VAL A 1 119 ? -0.417 3.451 -4.857 1.00 91.56 119 VAL A O 1
ATOM 920 N N . CYS A 1 120 ? 0.524 4.274 -2.998 1.00 91.50 120 CYS A N 1
ATOM 921 C CA . CYS A 1 120 ? 1.437 5.191 -3.693 1.00 91.50 120 CYS A CA 1
ATOM 922 C C . CYS A 1 120 ? 2.571 4.484 -4.452 1.00 91.50 120 CYS A C 1
ATOM 924 O O . CYS A 1 120 ? 3.080 5.025 -5.430 1.00 91.50 120 CYS A O 1
ATOM 926 N N . LEU A 1 121 ? 2.986 3.291 -4.022 1.00 94.94 121 LEU A N 1
ATOM 927 C CA . LEU A 1 121 ? 4.074 2.554 -4.666 1.00 94.94 121 LEU A CA 1
ATOM 928 C C . LEU A 1 121 ? 3.684 2.049 -6.064 1.00 94.94 121 LEU A C 1
ATOM 930 O O . LEU A 1 121 ? 4.504 2.097 -6.978 1.00 94.94 121 LEU A O 1
ATOM 934 N N . ALA A 1 122 ? 2.438 1.600 -6.240 1.00 91.75 122 ALA A N 1
ATOM 935 C CA . ALA A 1 122 ? 1.928 1.111 -7.521 1.00 91.75 122 ALA A CA 1
ATOM 936 C C . ALA A 1 122 ? 2.072 2.129 -8.675 1.00 91.75 122 ALA A C 1
ATOM 938 O O . ALA A 1 122 ? 2.736 1.795 -9.655 1.00 91.75 122 ALA A O 1
ATOM 939 N N . PRO A 1 123 ? 1.558 3.374 -8.585 1.00 89.44 123 PRO A N 1
ATOM 940 C CA . PRO A 1 123 ? 1.726 4.362 -9.646 1.00 89.44 123 PRO A CA 1
ATOM 941 C C . PRO A 1 123 ? 3.189 4.779 -9.842 1.00 89.44 123 PRO A C 1
ATOM 943 O O . PRO A 1 123 ? 3.570 5.112 -10.958 1.00 89.44 123 PRO A O 1
ATOM 946 N N . ILE A 1 124 ? 4.038 4.719 -8.805 1.00 93.25 124 ILE A N 1
ATOM 947 C CA . ILE A 1 124 ? 5.480 4.979 -8.961 1.00 93.25 124 ILE A CA 1
ATOM 948 C C . ILE A 1 124 ? 6.125 3.967 -9.910 1.00 93.25 124 ILE A C 1
ATOM 950 O O . ILE A 1 124 ? 6.878 4.356 -10.804 1.00 93.25 124 ILE A O 1
ATOM 954 N N . LEU A 1 125 ? 5.821 2.682 -9.724 1.00 93.56 125 LEU A N 1
ATOM 955 C CA . LEU A 1 125 ? 6.296 1.626 -10.614 1.00 93.56 125 LEU A CA 1
ATOM 956 C C . LEU A 1 125 ? 5.627 1.704 -11.986 1.00 93.56 125 LEU A C 1
ATOM 958 O O . LEU A 1 125 ? 6.304 1.504 -12.986 1.00 93.56 125 LEU A O 1
ATOM 962 N N . ARG A 1 126 ? 4.337 2.052 -12.043 1.00 90.25 126 ARG A N 1
ATOM 963 C CA . ARG A 1 126 ? 3.606 2.161 -13.308 1.00 90.25 126 ARG A CA 1
ATOM 964 C C . ARG A 1 126 ? 4.169 3.251 -14.215 1.00 90.25 126 ARG A C 1
ATOM 966 O O . ARG A 1 126 ? 4.404 2.986 -15.375 1.00 90.25 126 ARG A O 1
ATOM 973 N N . VAL A 1 127 ? 4.504 4.423 -13.676 1.00 88.56 127 VAL A N 1
ATOM 974 C CA . VAL A 1 127 ? 5.151 5.494 -14.461 1.00 88.56 127 VAL A CA 1
ATOM 975 C C . VAL A 1 127 ? 6.514 5.070 -15.011 1.00 88.56 127 VAL A C 1
ATOM 977 O O . VAL A 1 127 ? 6.915 5.540 -16.069 1.00 88.56 127 VAL A O 1
ATOM 980 N N . LEU A 1 128 ? 7.255 4.220 -14.292 1.00 90.56 128 LEU A N 1
ATOM 981 C CA . LEU A 1 128 ? 8.513 3.679 -14.811 1.00 90.56 128 LEU A CA 1
ATOM 982 C C . LEU A 1 128 ? 8.264 2.677 -15.935 1.00 90.56 128 LEU A C 1
ATOM 984 O O . LEU A 1 128 ? 9.015 2.671 -16.904 1.00 90.56 128 LEU A O 1
ATOM 988 N N . GLU A 1 129 ? 7.220 1.862 -15.820 1.00 89.69 129 GLU A N 1
ATOM 989 C CA . GLU A 1 129 ? 6.818 0.964 -16.897 1.00 89.69 129 GLU A CA 1
ATOM 990 C C . GLU A 1 129 ? 6.315 1.730 -18.127 1.00 89.69 129 GLU A C 1
ATOM 992 O O . GLU A 1 129 ? 6.833 1.473 -19.203 1.00 89.69 129 GLU A O 1
ATOM 997 N N . ASP A 1 130 ? 5.474 2.758 -17.974 1.00 85.81 130 ASP A N 1
ATOM 998 C CA . ASP A 1 130 ? 5.023 3.599 -19.096 1.00 85.81 130 ASP A CA 1
ATOM 999 C C . ASP A 1 130 ? 6.195 4.399 -19.721 1.00 85.81 130 ASP A C 1
ATOM 1001 O O . ASP A 1 130 ? 6.087 4.973 -20.808 1.00 85.81 130 ASP A O 1
ATOM 1005 N N . ALA A 1 131 ? 7.326 4.495 -19.011 1.00 86.75 131 ALA A N 1
ATOM 1006 C CA . ALA A 1 131 ? 8.571 5.073 -19.504 1.00 86.75 131 ALA A CA 1
ATOM 1007 C C . ALA A 1 131 ? 9.503 4.036 -20.157 1.00 86.75 131 ALA A C 1
ATOM 1009 O O . ALA A 1 131 ? 10.658 4.366 -20.427 1.00 86.75 131 ALA A O 1
ATOM 1010 N N . ASP A 1 132 ? 9.030 2.812 -20.383 1.00 88.31 132 ASP A N 1
ATOM 1011 C CA . ASP A 1 132 ? 9.767 1.670 -20.929 1.00 88.31 132 ASP A CA 1
ATOM 1012 C C . ASP A 1 132 ? 11.010 1.291 -20.117 1.00 88.31 132 ASP A C 1
ATOM 1014 O O . ASP A 1 132 ? 11.950 0.732 -20.662 1.00 88.31 132 ASP A O 1
ATOM 1018 N N . PHE A 1 133 ? 11.047 1.601 -18.814 1.00 90.44 133 PHE A N 1
ATOM 1019 C CA . PHE A 1 133 ? 12.216 1.332 -17.966 1.00 90.44 133 PHE A CA 1
ATOM 1020 C C . PHE A 1 133 ? 12.503 -0.165 -17.776 1.00 90.44 133 PHE A C 1
ATOM 1022 O O . PHE A 1 133 ? 13.641 -0.571 -17.528 1.00 90.44 133 PHE A O 1
ATOM 1029 N N . PHE A 1 134 ? 11.452 -0.983 -17.747 1.00 90.56 134 PHE A N 1
ATOM 1030 C CA . PHE A 1 134 ? 11.564 -2.401 -17.440 1.00 90.56 134 PHE A CA 1
ATOM 1031 C C . PHE A 1 134 ? 11.727 -3.208 -18.733 1.00 90.56 134 PHE A C 1
ATOM 1033 O O . PHE A 1 134 ? 11.004 -2.957 -19.691 1.00 90.56 134 PHE A O 1
ATOM 1040 N N . PRO A 1 135 ? 12.618 -4.216 -18.769 1.00 86.19 135 PRO A N 1
ATOM 1041 C CA . PRO A 1 135 ? 12.739 -5.076 -19.937 1.00 86.19 135 PRO A CA 1
ATOM 1042 C C . PRO A 1 135 ? 11.468 -5.903 -20.150 1.00 86.19 135 PRO A C 1
ATOM 1044 O O . PRO A 1 135 ? 10.826 -6.321 -19.182 1.00 86.19 135 PRO A O 1
ATOM 1047 N N . SER A 1 136 ? 11.230 -6.302 -21.401 1.00 83.56 136 SER A N 1
ATOM 1048 C CA . SER A 1 136 ? 10.113 -7.164 -21.848 1.00 83.56 136 SER A CA 1
ATOM 1049 C C . SER A 1 136 ? 10.004 -8.538 -21.164 1.00 83.56 136 SER A C 1
ATOM 1051 O O . SER A 1 136 ? 9.072 -9.307 -21.381 1.00 83.56 136 SER A O 1
ATOM 1053 N N . SER A 1 137 ? 10.991 -8.903 -20.342 1.00 84.31 137 SER A N 1
ATOM 1054 C CA . SER A 1 137 ? 10.946 -10.115 -19.518 1.00 84.31 137 SER A CA 1
ATOM 1055 C C . SER A 1 137 ? 10.154 -9.940 -18.215 1.00 84.31 137 SER A C 1
ATOM 1057 O O . SER A 1 137 ? 9.700 -10.938 -17.645 1.00 84.31 137 SER A O 1
ATOM 1059 N N . ILE A 1 138 ? 10.004 -8.701 -17.728 1.00 86.19 138 ILE A N 1
ATOM 1060 C CA . ILE A 1 138 ? 9.364 -8.381 -16.442 1.00 86.19 138 ILE A CA 1
ATOM 1061 C C . ILE A 1 138 ? 8.322 -7.258 -16.519 1.00 86.19 138 ILE A C 1
ATOM 1063 O O . ILE A 1 138 ? 7.587 -7.097 -15.551 1.00 86.19 138 ILE A O 1
ATOM 1067 N N . ASP A 1 139 ? 8.243 -6.508 -17.618 1.00 83.56 139 ASP A N 1
ATOM 1068 C CA . ASP A 1 139 ? 7.239 -5.463 -17.886 1.00 83.56 139 ASP A CA 1
ATOM 1069 C C . ASP A 1 139 ? 5.801 -5.892 -17.541 1.00 83.56 139 ASP A C 1
ATOM 1071 O O . ASP A 1 139 ? 5.101 -5.188 -16.818 1.00 83.56 139 ASP A O 1
ATOM 1075 N N . TRP A 1 140 ? 5.405 -7.111 -17.914 1.00 83.25 140 TRP A N 1
ATOM 1076 C CA . TRP A 1 140 ? 4.085 -7.687 -17.661 1.00 83.25 140 TRP A CA 1
ATOM 1077 C C . TRP A 1 140 ? 3.721 -7.770 -16.173 1.00 83.25 140 TRP A C 1
ATOM 1079 O O . TRP A 1 140 ? 2.538 -7.810 -15.826 1.00 83.25 140 TRP A O 1
ATOM 1089 N N . LEU A 1 141 ? 4.712 -7.788 -15.270 1.00 85.94 141 LEU A N 1
ATOM 1090 C CA . LEU A 1 141 ? 4.462 -7.735 -13.829 1.00 85.94 141 LEU A CA 1
ATOM 1091 C C . LEU A 1 141 ? 3.905 -6.371 -13.406 1.00 85.94 141 LEU A C 1
ATOM 1093 O O . LEU A 1 141 ? 3.163 -6.310 -12.434 1.00 85.94 141 LEU A O 1
ATOM 1097 N N . LEU A 1 142 ? 4.231 -5.292 -14.118 1.00 87.62 142 LEU A N 1
ATOM 1098 C CA . LEU A 1 142 ? 3.884 -3.913 -13.768 1.00 87.62 142 LEU A CA 1
ATOM 1099 C C . LEU A 1 142 ? 2.587 -3.432 -14.448 1.00 87.62 142 LEU A C 1
ATOM 1101 O O . LEU A 1 142 ? 2.219 -2.259 -14.342 1.00 87.62 142 LEU A O 1
ATOM 1105 N N . ILE A 1 143 ? 1.855 -4.348 -15.085 1.00 81.75 143 ILE A N 1
ATOM 1106 C CA . ILE A 1 143 ? 0.594 -4.084 -15.787 1.00 81.75 143 ILE A CA 1
ATOM 1107 C C . ILE A 1 143 ? -0.598 -4.440 -14.917 1.00 81.75 143 ILE A C 1
ATOM 1109 O O . ILE A 1 143 ? -0.555 -5.360 -14.098 1.00 81.75 143 ILE A O 1
ATOM 1113 N N . SER A 1 144 ? -1.692 -3.697 -15.069 1.00 76.75 144 SER A N 1
ATOM 1114 C CA . SER A 1 144 ? -2.940 -4.013 -14.381 1.00 76.75 144 SER A CA 1
ATOM 1115 C C . SER A 1 144 ? -3.569 -5.302 -14.939 1.00 76.75 144 SER A C 1
ATOM 1117 O O . SER A 1 144 ? -3.608 -5.482 -16.149 1.00 76.75 144 SER A O 1
ATOM 1119 N N . PRO A 1 145 ? -4.098 -6.211 -14.097 1.00 73.50 145 PRO A N 1
ATOM 1120 C CA . PRO A 1 145 ? -4.173 -6.144 -12.636 1.00 73.50 145 PRO A CA 1
ATOM 1121 C C . PRO A 1 145 ? -2.951 -6.740 -11.909 1.00 73.50 145 PRO A C 1
ATOM 1123 O O . PRO A 1 145 ? -2.901 -6.690 -10.678 1.00 73.50 145 PRO A O 1
ATOM 1126 N N . ILE A 1 146 ? -1.980 -7.309 -12.632 1.00 84.12 146 ILE A N 1
ATOM 1127 C CA . ILE A 1 146 ? -0.836 -8.067 -12.089 1.00 84.12 146 ILE A CA 1
ATOM 1128 C C . ILE A 1 146 ? 0.006 -7.232 -11.120 1.00 84.12 146 ILE A C 1
ATOM 1130 O O . ILE A 1 146 ? 0.405 -7.760 -10.075 1.00 84.12 146 ILE A O 1
ATOM 1134 N N . ILE A 1 147 ? 0.169 -5.931 -11.385 1.00 86.88 147 ILE A N 1
ATOM 1135 C CA . ILE A 1 147 ? 0.889 -5.005 -10.501 1.00 86.88 147 ILE A CA 1
ATOM 1136 C C . ILE A 1 147 ? 0.379 -5.072 -9.054 1.00 86.88 147 ILE A C 1
ATOM 1138 O O . ILE A 1 147 ? 1.137 -5.203 -8.091 1.00 86.88 147 ILE A O 1
ATOM 1142 N N . HIS A 1 148 ? -0.942 -5.092 -8.888 1.00 86.25 148 HIS A N 1
ATOM 1143 C CA . HIS A 1 148 ? -1.579 -5.149 -7.578 1.00 86.25 148 HIS A CA 1
ATOM 1144 C C . HIS A 1 148 ? -1.378 -6.509 -6.905 1.00 86.25 148 HIS A C 1
ATOM 1146 O O . HIS A 1 148 ? -1.191 -6.570 -5.691 1.00 86.25 148 HIS A O 1
ATOM 1152 N N . LEU A 1 149 ? -1.376 -7.599 -7.678 1.00 85.12 149 LEU A N 1
ATOM 1153 C CA . LEU A 1 149 ? -1.169 -8.947 -7.150 1.00 85.12 149 LEU A CA 1
ATOM 1154 C C . LEU A 1 149 ? 0.265 -9.145 -6.657 1.00 85.12 149 LEU A C 1
ATOM 1156 O O . LEU A 1 149 ? 0.459 -9.627 -5.541 1.00 85.12 149 LEU A O 1
ATOM 1160 N N . HIS A 1 150 ? 1.279 -8.749 -7.432 1.00 87.69 150 HIS A N 1
ATOM 1161 C CA . HIS A 1 150 ? 2.658 -8.912 -6.970 1.00 87.69 150 HIS A CA 1
ATOM 1162 C C . HIS A 1 150 ? 2.982 -7.956 -5.813 1.00 87.69 150 HIS A C 1
ATOM 1164 O O . HIS A 1 150 ? 3.686 -8.350 -4.882 1.00 87.69 150 HIS A O 1
ATOM 1170 N N . LEU A 1 151 ? 2.462 -6.720 -5.815 1.00 93.00 151 LEU A N 1
ATOM 1171 C CA . LEU A 1 151 ? 2.624 -5.815 -4.674 1.00 93.00 151 LEU A CA 1
ATOM 1172 C C . LEU A 1 151 ? 1.914 -6.358 -3.433 1.00 93.00 151 LEU A C 1
ATOM 1174 O O . LEU A 1 151 ? 2.461 -6.252 -2.337 1.00 93.00 151 LEU A O 1
ATOM 1178 N N . ALA A 1 152 ? 0.763 -7.018 -3.590 1.00 90.81 152 ALA A N 1
ATOM 1179 C CA . ALA A 1 152 ? 0.110 -7.725 -2.494 1.00 90.81 152 ALA A CA 1
ATOM 1180 C C . ALA A 1 152 ? 0.973 -8.878 -1.953 1.00 90.81 152 ALA A C 1
ATOM 1182 O O . ALA A 1 152 ? 1.032 -9.062 -0.739 1.00 90.81 152 ALA A O 1
ATOM 1183 N N . VAL A 1 153 ? 1.697 -9.615 -2.806 1.00 92.44 153 VAL A N 1
ATOM 1184 C CA . VAL A 1 153 ? 2.659 -10.642 -2.356 1.00 92.44 153 VAL A CA 1
ATOM 1185 C C . VAL A 1 153 ? 3.761 -10.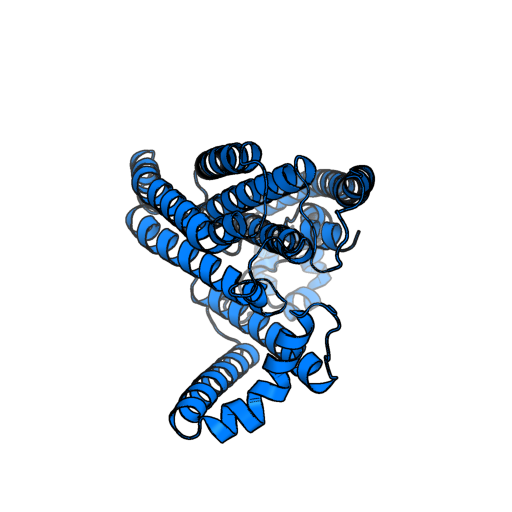021 -1.494 1.00 92.44 153 VAL A C 1
ATOM 1187 O O . VAL A 1 153 ? 4.057 -10.545 -0.418 1.00 92.44 153 VAL A O 1
ATOM 1190 N N . TRP A 1 154 ? 4.328 -8.886 -1.911 1.00 96.56 154 TRP A N 1
ATOM 1191 C CA . TRP A 1 154 ? 5.303 -8.149 -1.100 1.00 96.56 154 TRP A CA 1
ATOM 1192 C C . TRP A 1 154 ? 4.702 -7.676 0.224 1.00 96.56 154 TRP A C 1
ATOM 1194 O O . TRP A 1 154 ? 5.283 -7.919 1.279 1.00 96.56 154 TRP A O 1
ATOM 1204 N N . LEU A 1 155 ? 3.520 -7.061 0.188 1.00 95.69 155 LEU A N 1
ATOM 1205 C CA . LEU A 1 155 ? 2.802 -6.581 1.366 1.00 95.69 155 LEU A CA 1
ATOM 1206 C C . LEU A 1 155 ? 2.566 -7.716 2.368 1.00 95.69 155 LEU A C 1
ATOM 1208 O O . LEU A 1 155 ? 2.938 -7.602 3.535 1.00 95.69 155 LEU A O 1
ATOM 1212 N N . ILE A 1 156 ? 2.019 -8.845 1.914 1.00 93.69 156 ILE A N 1
ATOM 1213 C CA . ILE A 1 156 ? 1.771 -10.024 2.751 1.00 93.69 156 ILE A CA 1
ATOM 1214 C C . ILE A 1 156 ? 3.090 -10.579 3.297 1.00 93.69 156 ILE A C 1
ATOM 1216 O O . ILE A 1 156 ? 3.183 -10.857 4.492 1.00 93.69 156 ILE A O 1
ATOM 1220 N N . GLY A 1 157 ? 4.126 -10.699 2.462 1.00 96.69 157 GLY A N 1
ATOM 1221 C CA . GLY A 1 157 ? 5.445 -11.179 2.874 1.00 96.69 157 GLY A CA 1
ATOM 1222 C C . GLY A 1 157 ? 6.066 -10.323 3.981 1.00 96.69 157 GLY A C 1
ATOM 1223 O O . GLY A 1 157 ? 6.489 -10.850 5.012 1.00 96.69 157 GLY A O 1
ATOM 1224 N N . ILE A 1 158 ? 6.055 -8.997 3.820 1.00 98.12 158 ILE A N 1
ATOM 1225 C CA . ILE A 1 158 ? 6.535 -8.052 4.836 1.00 98.12 158 ILE A CA 1
ATOM 1226 C C . ILE A 1 158 ? 5.678 -8.126 6.100 1.00 98.12 158 ILE A C 1
ATOM 1228 O O . ILE A 1 158 ? 6.223 -8.109 7.206 1.00 98.12 158 ILE A O 1
ATOM 1232 N N . GLY A 1 159 ? 4.358 -8.259 5.961 1.00 95.75 159 GLY A N 1
ATOM 1233 C CA . GLY A 1 159 ? 3.440 -8.448 7.081 1.00 95.75 159 GLY A CA 1
ATOM 1234 C C . GLY A 1 159 ? 3.751 -9.714 7.883 1.00 95.75 159 GLY A C 1
ATOM 1235 O O . GLY A 1 159 ? 3.853 -9.648 9.107 1.00 95.75 159 GLY A O 1
ATOM 1236 N N . ILE A 1 160 ? 3.993 -10.842 7.208 1.00 95.56 160 ILE A N 1
ATOM 1237 C CA . ILE A 1 160 ? 4.384 -12.116 7.831 1.00 95.56 160 ILE A CA 1
ATOM 1238 C C . ILE A 1 160 ? 5.727 -11.975 8.547 1.00 95.56 160 ILE A C 1
ATOM 1240 O O . ILE A 1 160 ? 5.822 -12.319 9.723 1.00 95.56 160 ILE A O 1
ATOM 1244 N N . VAL A 1 161 ? 6.760 -11.448 7.882 1.00 96.88 161 VAL A N 1
ATOM 1245 C CA . VAL A 1 161 ? 8.088 -11.257 8.496 1.00 96.88 161 VAL A CA 1
ATOM 1246 C C . VAL A 1 161 ? 7.979 -10.380 9.743 1.00 96.88 161 VAL A C 1
ATOM 1248 O O . VAL A 1 161 ? 8.528 -10.712 10.795 1.00 96.88 161 VAL A O 1
ATOM 1251 N N . SER A 1 162 ? 7.210 -9.298 9.648 1.00 96.69 162 SER A N 1
ATOM 1252 C CA . SER A 1 162 ? 6.994 -8.360 10.748 1.00 96.69 162 SER A CA 1
ATOM 1253 C C . SER A 1 162 ? 6.211 -9.006 11.893 1.00 96.69 162 SER A C 1
ATOM 1255 O O . SER A 1 162 ? 6.592 -8.841 13.048 1.00 96.69 162 SER A O 1
ATOM 1257 N N . HIS A 1 163 ? 5.185 -9.812 11.603 1.00 94.50 163 HIS A N 1
ATOM 1258 C CA . HIS A 1 163 ? 4.449 -10.583 12.608 1.00 94.50 163 HIS A CA 1
ATOM 1259 C C . HIS A 1 163 ? 5.342 -11.613 13.315 1.00 94.50 163 HIS A C 1
ATOM 1261 O O . HIS A 1 163 ? 5.335 -11.703 14.541 1.00 94.50 163 HIS A O 1
ATOM 1267 N N . LEU A 1 164 ? 6.144 -12.374 12.565 1.00 94.69 164 LEU A N 1
ATOM 1268 C CA . LEU A 1 164 ? 7.021 -13.412 13.118 1.00 94.69 164 LEU A CA 1
ATOM 1269 C C . LEU A 1 164 ? 8.105 -12.835 14.034 1.00 94.69 164 LEU A C 1
ATOM 1271 O O . LEU A 1 164 ? 8.447 -13.451 15.047 1.00 94.69 164 LEU A O 1
ATOM 1275 N N . VAL A 1 165 ? 8.644 -11.661 13.690 1.00 94.38 165 VAL A N 1
ATOM 1276 C CA . VAL A 1 165 ? 9.589 -10.944 14.553 1.00 94.38 165 VAL A CA 1
ATOM 1277 C C . VAL A 1 165 ? 8.858 -10.324 15.745 1.00 94.38 165 VAL A C 1
ATOM 1279 O O . VAL A 1 165 ? 9.288 -10.531 16.879 1.00 94.38 165 VAL A O 1
ATOM 1282 N N . GLY A 1 166 ? 7.755 -9.611 15.503 1.00 92.44 166 GLY A N 1
ATOM 1283 C CA . GLY A 1 166 ? 6.989 -8.870 16.510 1.00 92.44 166 GLY A CA 1
ATOM 1284 C C . GLY A 1 166 ? 6.396 -9.751 17.602 1.00 92.44 166 GLY A C 1
ATOM 1285 O O . GLY A 1 166 ? 6.572 -9.452 18.776 1.00 92.44 166 GLY A O 1
ATOM 1286 N N . LYS A 1 167 ? 5.833 -10.916 17.257 1.00 92.06 167 LYS A N 1
ATOM 1287 C CA . LYS A 1 167 ? 5.150 -11.823 18.201 1.00 92.06 167 LYS A CA 1
ATOM 1288 C C . LYS A 1 167 ? 5.963 -12.181 19.456 1.00 92.06 167 LYS A C 1
ATOM 1290 O O . LYS A 1 167 ? 5.386 -12.525 20.478 1.00 92.06 167 LYS A O 1
ATOM 1295 N N . LYS A 1 168 ? 7.300 -12.153 19.394 1.00 90.00 168 LYS A N 1
ATOM 1296 C CA . LYS A 1 168 ? 8.174 -12.465 20.544 1.00 90.00 168 LYS A CA 1
ATOM 1297 C C . LYS A 1 168 ? 8.469 -11.268 21.451 1.00 90.00 168 LYS A C 1
ATOM 1299 O O . LYS A 1 168 ? 8.969 -11.468 22.553 1.00 90.00 168 LYS A O 1
ATOM 1304 N N . TRP A 1 169 ? 8.248 -10.053 20.965 1.00 92.25 169 TRP A N 1
ATOM 1305 C CA . TRP A 1 169 ? 8.754 -8.822 21.572 1.00 92.25 169 TRP A CA 1
ATOM 1306 C C . TRP A 1 169 ? 7.688 -7.735 21.735 1.00 92.25 169 TRP A C 1
ATOM 1308 O O . TRP A 1 169 ? 7.929 -6.809 22.500 1.00 92.25 169 TRP A O 1
ATOM 1318 N N . ASP A 1 170 ? 6.536 -7.851 21.069 1.00 87.38 170 ASP A N 1
ATOM 1319 C CA . ASP A 1 170 ? 5.431 -6.885 21.145 1.00 87.38 170 ASP A CA 1
ATOM 1320 C C . ASP A 1 170 ? 4.888 -6.750 22.580 1.00 87.38 170 ASP A C 1
ATOM 1322 O O . ASP A 1 170 ? 4.572 -5.644 23.012 1.00 87.38 170 ASP A O 1
ATOM 1326 N N . ASP A 1 171 ? 4.887 -7.842 23.353 1.00 88.50 171 ASP A N 1
ATOM 1327 C CA . ASP A 1 171 ? 4.461 -7.853 24.763 1.00 88.50 171 ASP A CA 1
ATOM 1328 C C . ASP A 1 171 ? 5.586 -7.466 25.749 1.00 88.50 171 ASP A C 1
ATOM 1330 O O . ASP A 1 171 ? 5.368 -7.369 26.960 1.00 88.50 171 ASP A O 1
ATOM 1334 N N . VAL A 1 172 ? 6.818 -7.257 25.266 1.00 89.44 172 VAL A N 1
ATOM 1335 C CA . VAL A 1 172 ? 7.971 -6.928 26.118 1.00 89.44 172 VAL A CA 1
ATOM 1336 C C . VAL A 1 172 ? 8.050 -5.417 26.312 1.00 89.44 172 VAL A C 1
ATOM 1338 O O . VAL A 1 172 ? 8.484 -4.675 25.432 1.00 89.44 172 VAL A O 1
ATOM 1341 N N . ALA A 1 173 ? 7.668 -4.962 27.504 1.00 84.00 173 ALA A N 1
ATOM 1342 C CA . ALA A 1 173 ? 7.632 -3.545 27.841 1.00 84.00 173 ALA A CA 1
ATOM 1343 C C . ALA A 1 173 ? 9.018 -2.865 27.816 1.00 84.00 173 ALA A C 1
ATOM 1345 O O . ALA A 1 173 ? 10.050 -3.445 28.166 1.00 84.00 173 ALA A O 1
ATOM 1346 N N . GLY A 1 174 ? 9.009 -1.575 27.475 1.00 87.31 174 GLY A N 1
ATOM 1347 C CA . GLY A 1 174 ? 10.172 -0.691 27.557 1.00 87.31 174 GLY A CA 1
ATOM 1348 C C . GLY A 1 174 ? 11.121 -0.765 26.357 1.00 87.31 174 GLY A C 1
ATOM 1349 O O . GLY A 1 174 ? 10.799 -1.290 25.292 1.00 87.31 174 GLY A O 1
ATOM 1350 N N . ASP A 1 175 ? 12.316 -0.195 26.524 1.00 90.94 175 ASP A N 1
ATOM 1351 C CA . ASP A 1 175 ? 13.323 -0.098 25.458 1.00 90.94 175 ASP A CA 1
ATOM 1352 C C . ASP A 1 175 ? 13.865 -1.461 25.008 1.00 90.94 175 ASP A C 1
ATOM 1354 O O . ASP A 1 175 ? 14.366 -1.581 23.892 1.00 90.94 175 ASP A O 1
ATOM 1358 N N . LEU A 1 176 ? 13.760 -2.499 25.847 1.00 90.69 176 LEU A N 1
ATOM 1359 C CA . LEU A 1 176 ? 14.278 -3.826 25.528 1.00 90.69 176 LEU A CA 1
ATOM 1360 C C . LEU A 1 176 ? 13.509 -4.468 24.367 1.00 90.69 176 LEU A C 1
ATOM 1362 O O . LEU A 1 176 ? 14.142 -4.932 23.418 1.00 90.69 176 LEU A O 1
ATOM 1366 N N . GLY A 1 177 ? 12.173 -4.487 24.418 1.00 91.44 177 GLY A N 1
ATOM 1367 C CA . GLY A 1 177 ? 11.341 -5.020 23.333 1.00 91.44 177 GLY A CA 1
ATOM 1368 C C . GLY A 1 177 ? 11.565 -4.245 22.037 1.00 91.44 177 GLY A C 1
ATOM 1369 O O . GLY A 1 177 ? 11.896 -4.830 21.005 1.00 91.44 177 GLY A O 1
ATOM 1370 N N . GLU A 1 178 ? 11.538 -2.914 22.126 1.00 93.44 178 GLU A N 1
ATOM 1371 C CA . GLU A 1 178 ? 11.768 -2.011 20.994 1.00 93.44 178 GLU A CA 1
ATOM 1372 C C . GLU A 1 178 ? 13.144 -2.211 20.339 1.00 93.44 178 GLU A C 1
ATOM 1374 O O . GLU A 1 178 ? 13.253 -2.316 19.115 1.00 93.44 178 GLU A O 1
ATOM 1379 N N . LEU A 1 179 ? 14.211 -2.310 21.138 1.00 93.19 179 LEU A N 1
ATOM 1380 C CA . LEU A 1 179 ? 15.562 -2.565 20.641 1.00 93.19 179 LEU A CA 1
ATOM 1381 C C . LEU A 1 179 ? 15.637 -3.910 19.909 1.00 93.19 179 LEU A C 1
ATOM 1383 O O . LEU A 1 179 ? 16.248 -4.006 18.843 1.00 93.19 179 LEU A O 1
ATOM 1387 N N . ASN A 1 180 ? 15.010 -4.940 20.478 1.00 94.19 180 ASN A N 1
ATOM 1388 C CA . ASN A 1 180 ? 15.006 -6.290 19.934 1.00 94.19 180 ASN A CA 1
ATOM 1389 C C . ASN A 1 180 ? 14.222 -6.389 18.616 1.00 94.19 180 ASN A C 1
ATOM 1391 O O . ASN A 1 180 ? 14.680 -7.071 17.692 1.00 94.19 180 ASN A O 1
ATOM 1395 N N . ILE A 1 181 ? 13.088 -5.695 18.510 1.00 95.44 181 ILE A N 1
ATOM 1396 C CA . ILE A 1 181 ? 12.333 -5.557 17.261 1.00 95.44 181 ILE A CA 1
ATOM 1397 C C . ILE A 1 181 ? 13.200 -4.843 16.225 1.00 95.44 181 ILE A C 1
ATOM 1399 O O . ILE A 1 181 ? 13.419 -5.373 15.140 1.00 95.44 181 ILE A O 1
ATOM 1403 N N . ARG A 1 182 ? 13.771 -3.685 16.573 1.00 94.88 182 ARG A N 1
ATOM 1404 C CA . ARG A 1 182 ? 14.561 -2.862 15.648 1.00 94.88 182 ARG A CA 1
ATOM 1405 C C . ARG A 1 182 ? 15.779 -3.594 15.085 1.00 94.88 182 ARG A C 1
ATOM 1407 O O . ARG A 1 182 ? 15.966 -3.600 13.873 1.00 94.88 182 ARG A O 1
ATOM 1414 N N . ILE A 1 183 ? 16.596 -4.216 15.940 1.00 95.31 183 ILE A N 1
ATOM 1415 C CA . ILE A 1 183 ? 17.833 -4.902 15.519 1.00 95.31 183 ILE A CA 1
ATOM 1416 C C . ILE A 1 183 ? 17.541 -6.095 14.600 1.00 95.31 183 ILE A C 1
ATOM 1418 O O . ILE A 1 183 ? 18.380 -6.439 13.776 1.00 95.31 183 ILE A O 1
ATOM 1422 N N . ARG A 1 184 ? 16.369 -6.729 14.719 1.00 96.19 184 ARG A N 1
ATOM 1423 C CA . ARG A 1 184 ? 16.013 -7.895 13.895 1.00 96.19 184 ARG A CA 1
ATOM 1424 C C . ARG A 1 184 ? 15.233 -7.513 12.647 1.00 96.19 184 ARG A C 1
ATOM 1426 O O . ARG A 1 184 ? 15.532 -8.020 11.575 1.00 96.19 184 ARG A O 1
ATOM 1433 N N . LEU A 1 185 ? 14.245 -6.633 12.780 1.00 97.44 185 LEU A N 1
ATOM 1434 C CA . LEU A 1 185 ? 13.329 -6.314 11.695 1.00 97.44 185 LEU A CA 1
ATOM 1435 C C . LEU A 1 185 ? 13.946 -5.341 10.691 1.00 97.44 185 LEU A C 1
ATOM 1437 O O . LEU A 1 185 ? 13.868 -5.600 9.498 1.00 97.44 185 LEU A O 1
ATOM 1441 N N . VAL A 1 186 ? 14.614 -4.270 11.135 1.00 98.00 186 VAL A N 1
ATOM 1442 C CA . VAL A 1 186 ? 15.155 -3.258 10.207 1.00 98.00 186 VAL A CA 1
ATOM 1443 C C . VAL A 1 186 ? 16.148 -3.862 9.204 1.00 98.00 186 VAL A C 1
ATOM 1445 O O . VAL A 1 186 ? 15.969 -3.623 8.012 1.00 98.00 186 VAL A O 1
ATOM 1448 N N . PRO A 1 187 ? 17.131 -4.700 9.600 1.00 98.25 187 PRO A N 1
ATOM 1449 C CA . PRO A 1 187 ? 18.011 -5.344 8.626 1.00 98.25 187 PRO A CA 1
ATOM 1450 C C . PRO A 1 187 ? 17.266 -6.260 7.652 1.00 98.25 187 PRO A C 1
ATOM 1452 O O . PRO A 1 187 ? 17.589 -6.257 6.469 1.00 98.25 187 PRO A O 1
ATOM 1455 N N . LEU A 1 188 ? 16.253 -7.005 8.113 1.00 98.31 188 LEU A N 1
ATOM 1456 C CA . LEU A 1 188 ? 15.429 -7.849 7.240 1.00 98.31 188 LEU A CA 1
ATOM 1457 C C . LEU A 1 188 ? 14.649 -7.017 6.219 1.00 98.31 188 LEU A C 1
ATOM 1459 O O . LEU A 1 188 ? 14.609 -7.382 5.049 1.00 98.31 188 LEU A O 1
ATOM 1463 N N . LEU A 1 189 ? 14.078 -5.885 6.636 1.00 98.50 189 LEU A N 1
ATOM 1464 C CA . LEU A 1 189 ? 13.381 -4.966 5.736 1.00 98.50 189 LEU A CA 1
ATOM 1465 C C . LEU A 1 189 ? 14.345 -4.327 4.729 1.00 98.50 189 LEU A C 1
ATOM 1467 O O . LEU A 1 189 ? 14.011 -4.230 3.553 1.00 98.50 189 LEU A O 1
ATOM 1471 N N . CYS A 1 190 ? 15.557 -3.950 5.149 1.00 98.50 190 CYS A N 1
ATOM 1472 C CA . CYS A 1 190 ? 16.589 -3.464 4.233 1.00 98.50 190 CYS A CA 1
ATOM 1473 C C . CYS A 1 190 ? 17.010 -4.547 3.226 1.00 98.50 190 CYS A C 1
ATOM 1475 O O . CYS A 1 190 ? 17.125 -4.269 2.037 1.00 98.50 190 CYS A O 1
ATOM 1477 N N . LEU A 1 191 ? 17.205 -5.792 3.666 1.00 98.44 191 LEU A N 1
ATOM 1478 C CA . LEU A 1 191 ? 17.510 -6.902 2.759 1.00 98.44 191 LEU A CA 1
ATOM 1479 C C . LEU A 1 191 ? 16.362 -7.161 1.781 1.00 98.44 191 LEU A C 1
ATOM 1481 O O . LEU A 1 191 ? 16.614 -7.367 0.599 1.00 98.44 191 LEU A O 1
ATOM 1485 N N . ALA A 1 192 ? 15.113 -7.097 2.245 1.00 98.31 192 ALA A N 1
ATOM 1486 C CA . ALA A 1 192 ? 13.942 -7.212 1.387 1.00 98.31 192 ALA A CA 1
ATOM 1487 C C . ALA A 1 192 ? 13.872 -6.063 0.366 1.00 98.31 192 ALA A C 1
ATOM 1489 O O . ALA A 1 192 ? 13.569 -6.307 -0.797 1.00 98.31 192 ALA A O 1
ATOM 1490 N N . LEU A 1 193 ? 14.193 -4.826 0.768 1.00 98.44 193 LEU A N 1
ATOM 1491 C CA . LEU A 1 193 ? 14.211 -3.670 -0.133 1.00 98.44 193 LEU A CA 1
ATOM 1492 C C . LEU A 1 193 ? 15.318 -3.817 -1.182 1.00 98.44 193 LEU A C 1
ATOM 1494 O O . LEU A 1 193 ? 15.092 -3.564 -2.362 1.00 98.44 193 LEU A O 1
ATOM 1498 N N . LEU A 1 194 ? 16.498 -4.288 -0.770 1.00 98.12 194 LEU A N 1
ATOM 1499 C CA . LEU A 1 194 ? 17.594 -4.601 -1.685 1.00 98.12 194 LEU A CA 1
ATOM 1500 C C . LEU A 1 194 ? 17.218 -5.731 -2.650 1.00 98.12 194 LEU A C 1
ATOM 1502 O O . LEU A 1 194 ? 17.576 -5.683 -3.824 1.00 98.12 194 LEU A O 1
ATOM 1506 N N . PHE A 1 195 ? 16.488 -6.735 -2.169 1.00 97.75 195 PHE A N 1
ATOM 1507 C CA . PHE A 1 195 ? 15.991 -7.831 -2.991 1.00 97.75 195 PHE A CA 1
ATOM 1508 C C . PHE A 1 195 ? 14.961 -7.340 -4.015 1.00 97.75 195 PHE A C 1
ATOM 1510 O O . PHE A 1 195 ? 15.083 -7.663 -5.192 1.00 97.75 195 PHE A O 1
ATOM 1517 N N . MET A 1 196 ? 14.016 -6.486 -3.609 1.00 96.38 196 MET A N 1
ATOM 1518 C CA . MET A 1 196 ? 13.072 -5.829 -4.520 1.00 96.38 196 MET A CA 1
ATOM 1519 C C . MET A 1 196 ? 13.809 -4.994 -5.571 1.00 96.38 196 MET A C 1
ATOM 1521 O O . MET A 1 196 ? 13.511 -5.093 -6.757 1.00 96.38 196 MET A O 1
ATOM 1525 N N . TRP A 1 197 ? 14.808 -4.217 -5.148 1.00 95.81 197 TRP A N 1
ATOM 1526 C CA . TRP A 1 197 ? 15.667 -3.446 -6.043 1.00 95.81 197 TRP A CA 1
ATOM 1527 C C . TRP A 1 197 ? 16.385 -4.333 -7.067 1.00 95.81 197 TRP A C 1
ATOM 1529 O O . TRP A 1 197 ? 16.384 -4.035 -8.260 1.00 95.81 197 TRP A O 1
ATOM 1539 N N . ALA A 1 198 ? 16.958 -5.448 -6.615 1.00 94.75 198 ALA A N 1
ATOM 1540 C CA . ALA A 1 198 ? 17.681 -6.379 -7.471 1.00 94.75 198 ALA A CA 1
ATOM 1541 C C . ALA A 1 198 ? 16.769 -7.118 -8.461 1.00 94.75 198 ALA A C 1
ATOM 1543 O O . ALA A 1 198 ? 17.219 -7.419 -9.563 1.00 94.75 198 ALA A O 1
ATOM 1544 N N . LEU A 1 199 ? 15.529 -7.421 -8.069 1.00 93.31 199 LEU A N 1
ATOM 1545 C CA . LEU A 1 199 ? 14.565 -8.122 -8.916 1.00 93.31 199 LEU A CA 1
ATOM 1546 C C . LEU A 1 199 ? 13.865 -7.204 -9.916 1.00 93.31 199 LEU A C 1
ATOM 1548 O O . LEU A 1 199 ? 13.716 -7.589 -11.067 1.00 93.31 199 LEU A O 1
ATOM 1552 N N . LEU A 1 200 ? 13.410 -6.030 -9.474 1.00 92.62 200 LEU A N 1
ATOM 1553 C CA . LEU A 1 200 ? 12.560 -5.161 -10.289 1.00 92.62 200 LEU A CA 1
ATOM 1554 C C . LEU A 1 200 ? 13.370 -4.096 -11.021 1.00 92.62 200 LEU A C 1
ATOM 1556 O O . LEU A 1 200 ? 13.215 -3.928 -12.221 1.00 92.62 200 LEU A O 1
ATOM 1560 N N . PHE A 1 201 ? 14.252 -3.381 -10.321 1.00 92.88 201 PHE A N 1
ATOM 1561 C CA . PHE A 1 201 ? 14.890 -2.191 -10.890 1.00 92.88 201 PHE A CA 1
ATOM 1562 C C . PHE A 1 201 ? 16.173 -2.502 -11.650 1.00 92.88 201 PHE A C 1
ATOM 1564 O O . PHE A 1 201 ? 16.407 -1.978 -12.734 1.00 92.88 201 PHE A O 1
ATOM 1571 N N . ARG A 1 202 ? 17.014 -3.379 -11.093 1.00 92.25 202 ARG A N 1
ATOM 1572 C CA . ARG A 1 202 ? 18.316 -3.706 -11.680 1.00 92.25 202 ARG A CA 1
ATOM 1573 C C . ARG A 1 202 ? 18.255 -4.202 -13.135 1.00 92.25 202 ARG A C 1
ATOM 1575 O O . ARG A 1 202 ? 19.159 -3.821 -13.878 1.00 92.25 202 ARG A O 1
ATOM 1582 N N . PRO A 1 203 ? 17.267 -5.015 -13.559 1.00 91.12 203 PRO A N 1
ATOM 1583 C CA . PRO A 1 203 ? 17.165 -5.438 -14.956 1.00 91.12 203 PRO A CA 1
ATOM 1584 C C . PRO A 1 203 ? 17.008 -4.280 -15.953 1.00 91.12 203 PRO A C 1
ATOM 1586 O O . PRO A 1 203 ? 17.543 -4.370 -17.049 1.00 91.12 203 PRO A O 1
ATOM 1589 N N . GLY A 1 204 ? 16.367 -3.168 -15.572 1.00 88.62 204 GLY A N 1
ATOM 1590 C CA . GLY A 1 204 ? 16.203 -2.002 -16.455 1.00 88.62 204 GLY A CA 1
ATOM 1591 C C . GLY A 1 204 ? 17.513 -1.285 -16.795 1.00 88.62 204 GLY A C 1
ATOM 1592 O O . GLY A 1 204 ? 17.621 -0.587 -17.796 1.00 88.62 204 GLY A O 1
ATOM 1593 N N . TYR A 1 205 ? 18.568 -1.483 -15.999 1.00 90.31 205 TYR A N 1
ATOM 1594 C CA . TYR A 1 205 ? 19.841 -0.781 -16.203 1.00 90.31 205 TYR A CA 1
ATOM 1595 C C . TYR A 1 205 ? 20.626 -1.279 -17.414 1.00 90.31 205 TYR A C 1
ATOM 1597 O O . TYR A 1 205 ? 21.562 -0.612 -17.843 1.00 90.31 205 TYR A O 1
ATOM 1605 N N . THR A 1 206 ? 20.310 -2.474 -17.913 1.00 83.81 206 THR A N 1
ATOM 1606 C CA . THR A 1 206 ? 20.988 -3.054 -19.077 1.00 83.81 206 THR A CA 1
ATOM 1607 C C . THR A 1 206 ? 20.313 -2.701 -20.396 1.00 83.81 206 THR A C 1
ATOM 1609 O O . THR A 1 206 ? 20.954 -2.842 -21.432 1.00 83.81 206 THR A O 1
ATOM 1612 N N . GLU A 1 207 ? 19.064 -2.234 -20.358 1.00 81.75 207 GLU A N 1
ATOM 1613 C CA . GLU A 1 207 ? 18.284 -1.861 -21.547 1.00 81.75 207 GLU A CA 1
ATOM 1614 C C . GLU A 1 207 ? 18.561 -0.425 -22.008 1.00 81.75 207 GLU A C 1
ATOM 1616 O O . GLU A 1 207 ? 18.466 -0.115 -23.196 1.00 81.75 207 GLU A O 1
ATOM 1621 N N . HIS A 1 208 ? 18.939 0.458 -21.081 1.00 83.81 208 HIS A N 1
ATOM 1622 C CA . HIS A 1 208 ? 19.060 1.888 -21.353 1.00 83.81 208 HIS A CA 1
ATOM 1623 C C . HIS A 1 208 ? 20.460 2.422 -21.068 1.00 83.81 208 HIS A C 1
ATOM 1625 O O . HIS A 1 208 ? 21.051 2.160 -20.019 1.00 83.81 208 HIS A O 1
ATOM 1631 N N . ASP A 1 209 ? 20.960 3.261 -21.976 1.00 83.81 209 ASP A N 1
ATOM 1632 C CA . ASP A 1 209 ? 22.157 4.067 -21.743 1.00 83.81 209 ASP A CA 1
ATOM 1633 C C . ASP A 1 209 ? 21.795 5.280 -20.871 1.00 83.81 209 ASP A C 1
ATOM 1635 O O . ASP A 1 209 ? 21.435 6.350 -21.365 1.00 83.81 209 ASP A O 1
ATOM 1639 N N . MET A 1 210 ? 21.804 5.080 -19.552 1.00 88.06 210 MET A N 1
ATOM 1640 C CA . MET A 1 210 ? 21.423 6.093 -18.569 1.00 88.06 210 MET A CA 1
ATOM 1641 C C . MET A 1 210 ? 22.483 6.298 -17.484 1.00 88.06 210 MET A C 1
ATOM 1643 O O . MET A 1 210 ? 23.315 5.438 -17.190 1.00 88.06 210 MET A O 1
ATOM 1647 N N . GLY A 1 211 ? 22.431 7.464 -16.836 1.00 90.25 211 GLY A N 1
ATOM 1648 C CA . GLY A 1 211 ? 23.236 7.717 -15.645 1.00 90.25 211 GLY A CA 1
ATOM 1649 C C . GLY A 1 211 ? 22.798 6.858 -14.452 1.00 90.25 211 GLY A C 1
ATOM 1650 O O . GLY A 1 211 ? 21.695 6.327 -14.411 1.00 90.25 211 GLY A O 1
ATOM 1651 N N . MET A 1 212 ? 23.656 6.773 -13.431 1.00 93.56 212 MET A N 1
ATOM 1652 C CA . MET A 1 212 ? 23.375 6.005 -12.202 1.00 93.56 212 MET A CA 1
ATOM 1653 C C . MET A 1 212 ? 23.365 6.862 -10.928 1.00 93.56 212 MET A C 1
ATOM 1655 O O . MET A 1 212 ? 23.180 6.348 -9.824 1.00 93.56 212 MET A O 1
ATOM 1659 N N . ALA A 1 213 ? 23.587 8.173 -11.049 1.00 96.00 213 ALA A N 1
ATOM 1660 C CA . ALA A 1 213 ? 23.723 9.059 -9.895 1.00 96.00 213 ALA A CA 1
ATOM 1661 C C . ALA A 1 213 ? 22.442 9.090 -9.046 1.00 96.00 213 ALA A C 1
ATOM 1663 O O . ALA A 1 213 ? 22.498 8.865 -7.836 1.00 96.00 213 ALA A O 1
ATOM 1664 N N . TRP A 1 214 ? 21.284 9.306 -9.677 1.00 96.31 214 TRP A N 1
ATOM 1665 C CA . TRP A 1 214 ? 20.000 9.370 -8.979 1.00 96.31 214 TRP A CA 1
ATOM 1666 C C . TRP A 1 214 ? 19.490 7.996 -8.552 1.00 96.31 214 TRP A C 1
ATOM 1668 O O . TRP A 1 214 ? 18.820 7.903 -7.528 1.00 96.31 214 TRP A O 1
ATOM 1678 N N . VAL A 1 215 ? 19.894 6.927 -9.244 1.00 95.81 215 VAL A N 1
ATOM 1679 C CA . VAL A 1 215 ? 19.647 5.543 -8.808 1.00 95.81 215 VAL A CA 1
ATOM 1680 C C . VAL A 1 215 ? 20.299 5.285 -7.447 1.00 95.81 215 VAL A C 1
ATOM 1682 O O . VAL A 1 215 ? 19.633 4.841 -6.511 1.00 95.81 215 VAL A O 1
ATOM 1685 N N . TYR A 1 216 ? 21.588 5.607 -7.295 1.00 96.56 216 TYR A N 1
ATOM 1686 C CA . TYR A 1 216 ? 22.297 5.396 -6.028 1.00 96.56 216 TYR A CA 1
ATOM 1687 C C . TYR A 1 216 ? 21.812 6.329 -4.916 1.00 96.56 216 TYR A C 1
ATOM 1689 O O . TYR A 1 216 ? 21.667 5.891 -3.773 1.00 96.56 216 TYR A O 1
ATOM 1697 N N . ILE A 1 217 ? 21.517 7.594 -5.240 1.00 98.00 217 ILE A N 1
ATOM 1698 C CA . ILE A 1 217 ? 20.934 8.545 -4.282 1.00 98.00 217 ILE A CA 1
ATOM 1699 C C . ILE A 1 217 ? 19.553 8.059 -3.827 1.00 98.00 217 ILE A C 1
ATOM 1701 O O . ILE A 1 217 ? 19.290 8.016 -2.627 1.00 98.00 217 ILE A O 1
ATOM 1705 N N . GLY A 1 218 ? 18.696 7.639 -4.758 1.00 97.62 218 GLY A N 1
ATOM 1706 C CA . GLY A 1 218 ? 17.374 7.086 -4.474 1.00 97.62 218 GLY A CA 1
ATOM 1707 C C . GLY A 1 218 ? 17.437 5.843 -3.599 1.00 97.62 218 GLY A C 1
ATOM 1708 O O . GLY A 1 218 ? 16.687 5.736 -2.634 1.00 97.62 218 GLY A O 1
ATOM 1709 N N . LEU A 1 219 ? 18.386 4.941 -3.861 1.00 97.88 219 LEU A N 1
ATOM 1710 C CA . LEU A 1 219 ? 18.613 3.762 -3.028 1.00 97.88 219 LEU A CA 1
ATOM 1711 C C . LEU A 1 219 ? 19.066 4.134 -1.607 1.00 97.88 219 LEU A C 1
ATOM 1713 O O . LEU A 1 219 ? 18.535 3.605 -0.630 1.00 97.88 219 LEU A O 1
ATOM 1717 N N . ALA A 1 220 ? 20.001 5.080 -1.473 1.00 98.31 220 ALA A N 1
ATOM 1718 C CA . ALA A 1 220 ? 20.459 5.567 -0.172 1.00 98.31 220 ALA A CA 1
ATOM 1719 C C . ALA A 1 220 ? 19.328 6.246 0.624 1.00 98.31 220 ALA A C 1
ATOM 1721 O O . ALA A 1 220 ? 19.151 5.962 1.811 1.00 98.31 220 ALA A O 1
ATOM 1722 N N . ILE A 1 221 ? 18.526 7.094 -0.029 1.00 98.50 221 ILE A N 1
ATOM 1723 C CA . ILE A 1 221 ? 17.349 7.735 0.574 1.00 98.50 221 ILE A CA 1
ATOM 1724 C C . ILE A 1 221 ? 16.266 6.695 0.891 1.00 98.50 221 ILE A C 1
ATOM 1726 O O . ILE A 1 221 ? 15.619 6.792 1.932 1.00 98.50 221 ILE A O 1
ATOM 1730 N N . GLY A 1 222 ? 16.094 5.666 0.063 1.00 98.50 222 GLY A N 1
ATOM 1731 C CA . GLY A 1 222 ? 15.195 4.539 0.313 1.00 98.50 222 GLY A CA 1
ATOM 1732 C C . GLY A 1 222 ? 15.531 3.814 1.615 1.00 98.50 222 GLY A C 1
ATOM 1733 O O . GLY A 1 222 ? 14.673 3.660 2.483 1.00 98.50 222 GLY A O 1
ATOM 1734 N N . PHE A 1 223 ? 16.803 3.464 1.826 1.00 98.62 223 PHE A N 1
ATOM 1735 C CA . PHE A 1 223 ? 17.245 2.894 3.102 1.00 98.62 223 PHE A CA 1
ATOM 1736 C C . PHE A 1 223 ? 17.083 3.871 4.269 1.00 98.62 223 PHE A C 1
ATOM 1738 O O . PHE A 1 223 ? 16.576 3.491 5.326 1.00 98.62 223 PHE A O 1
ATOM 1745 N N . ALA A 1 224 ? 17.487 5.131 4.092 1.00 98.56 224 ALA A N 1
ATOM 1746 C CA . ALA A 1 224 ? 17.392 6.136 5.145 1.00 98.56 224 ALA A CA 1
ATOM 1747 C C . ALA A 1 224 ? 15.936 6.382 5.576 1.00 98.56 224 ALA A C 1
ATOM 1749 O O . ALA A 1 224 ? 15.649 6.435 6.770 1.00 98.56 224 ALA A O 1
ATOM 1750 N N . SER A 1 225 ? 15.009 6.481 4.622 1.00 98.44 225 SER A N 1
ATOM 1751 C CA . SER A 1 225 ? 13.580 6.706 4.861 1.00 98.44 225 SER A CA 1
ATOM 1752 C C . SER A 1 225 ? 12.886 5.486 5.471 1.00 98.44 225 SER A C 1
ATOM 1754 O O . SER A 1 225 ? 12.055 5.648 6.367 1.00 98.44 225 SER A O 1
ATOM 1756 N N . LEU A 1 226 ? 13.273 4.266 5.086 1.00 98.62 226 LEU A N 1
ATOM 1757 C CA . LEU A 1 226 ? 12.840 3.030 5.744 1.00 98.62 226 LEU A CA 1
ATOM 1758 C C . LEU A 1 226 ? 13.260 3.022 7.218 1.00 98.62 226 LEU A C 1
ATOM 1760 O O . LEU A 1 226 ? 12.425 2.833 8.101 1.00 98.62 226 LEU A O 1
ATOM 1764 N N . ILE A 1 227 ? 14.538 3.287 7.507 1.00 98.31 227 ILE A N 1
ATOM 1765 C CA . ILE A 1 227 ? 15.059 3.317 8.883 1.00 98.31 227 ILE A CA 1
ATOM 1766 C C . ILE A 1 227 ? 14.383 4.434 9.691 1.00 98.31 227 ILE A C 1
ATOM 1768 O O . ILE A 1 227 ? 13.962 4.218 10.830 1.00 98.31 227 ILE A O 1
ATOM 1772 N N . PHE A 1 228 ? 14.256 5.623 9.100 1.00 98.19 228 PHE A N 1
ATOM 1773 C CA . PHE A 1 228 ? 13.650 6.783 9.742 1.00 98.19 228 PHE A CA 1
ATOM 1774 C C . PHE A 1 228 ? 12.172 6.554 10.057 1.00 98.19 228 PHE A C 1
ATOM 1776 O O . PHE A 1 228 ? 11.762 6.747 11.198 1.00 98.19 228 PHE A O 1
ATOM 1783 N N . SER A 1 229 ? 11.376 6.098 9.088 1.00 97.75 229 SER A N 1
ATOM 1784 C CA . SER A 1 229 ? 9.950 5.808 9.294 1.00 97.75 229 SER A CA 1
ATOM 1785 C C . SER A 1 229 ? 9.743 4.722 10.351 1.00 97.75 229 SER A C 1
ATOM 1787 O O . SER A 1 229 ? 8.839 4.838 11.180 1.00 97.75 229 SER A O 1
ATOM 1789 N N . PHE A 1 230 ? 10.619 3.713 10.397 1.00 97.44 230 PHE A N 1
ATOM 1790 C CA . PHE A 1 230 ? 10.548 2.656 11.404 1.00 97.44 230 PHE A CA 1
ATOM 1791 C C . PHE A 1 230 ? 10.783 3.203 12.812 1.00 97.44 230 PHE A C 1
ATOM 1793 O O . PHE A 1 230 ? 10.129 2.794 13.775 1.00 97.44 230 PHE A O 1
ATOM 1800 N N . HIS A 1 231 ? 11.723 4.142 12.937 1.00 95.19 231 HIS A N 1
ATOM 1801 C CA . HIS A 1 231 ? 12.018 4.818 14.193 1.00 95.19 231 HIS A CA 1
ATOM 1802 C C . HIS A 1 231 ? 10.914 5.805 14.597 1.00 95.19 231 HIS A C 1
ATOM 1804 O O . HIS A 1 231 ? 10.511 5.834 15.758 1.00 95.19 231 HIS A O 1
ATOM 1810 N N . ALA A 1 232 ? 10.392 6.573 13.640 1.00 96.38 232 ALA A N 1
ATOM 1811 C CA . ALA A 1 232 ? 9.340 7.562 13.857 1.00 96.38 232 ALA A CA 1
ATOM 1812 C C . ALA A 1 232 ? 8.007 6.926 14.287 1.00 96.38 232 ALA A C 1
ATOM 1814 O O . ALA A 1 232 ? 7.221 7.551 14.992 1.00 96.38 232 ALA A O 1
ATOM 1815 N N . THR A 1 233 ? 7.769 5.669 13.909 1.00 95.50 233 THR A N 1
ATOM 1816 C CA . THR A 1 233 ? 6.568 4.900 14.269 1.00 95.50 233 THR A CA 1
ATOM 1817 C C . THR A 1 233 ? 6.758 4.013 15.499 1.00 95.50 233 THR A C 1
ATOM 1819 O O . THR A 1 233 ? 6.084 2.997 15.673 1.00 95.50 233 THR A O 1
ATOM 1822 N N . ARG A 1 234 ? 7.671 4.392 16.400 1.00 92.12 234 ARG A N 1
ATOM 1823 C CA . ARG A 1 234 ? 7.841 3.719 17.690 1.00 92.12 234 ARG A CA 1
ATOM 1824 C C . ARG A 1 234 ? 6.502 3.621 18.439 1.00 92.12 234 ARG A C 1
ATOM 1826 O O . ARG A 1 234 ? 5.767 4.598 18.554 1.00 92.12 234 ARG A O 1
ATOM 1833 N N . GLY A 1 235 ? 6.203 2.434 18.967 1.00 88.56 235 GLY A N 1
ATOM 1834 C CA . GLY A 1 235 ? 4.957 2.151 19.691 1.00 88.56 235 GLY A CA 1
ATOM 1835 C C . GLY A 1 235 ? 3.752 1.818 18.804 1.00 88.56 235 GLY A C 1
ATOM 1836 O O . GLY A 1 235 ? 2.675 1.540 19.323 1.00 88.56 235 GLY A O 1
ATOM 1837 N N . TRP A 1 236 ? 3.901 1.828 17.477 1.00 93.69 236 TRP A N 1
ATOM 1838 C CA . TRP A 1 236 ? 2.897 1.258 16.577 1.00 93.69 236 TRP A CA 1
ATOM 1839 C C . TRP A 1 236 ? 3.007 -0.278 16.553 1.00 93.69 236 TRP A C 1
ATOM 1841 O O . TRP A 1 236 ? 4.083 -0.807 16.850 1.00 93.69 236 TRP A O 1
ATOM 1851 N N . PRO A 1 237 ? 1.943 -1.008 16.161 1.00 93.50 237 PRO A N 1
ATOM 1852 C CA . PRO A 1 237 ? 2.019 -2.457 15.980 1.00 93.50 237 PRO A CA 1
ATOM 1853 C C . PRO A 1 237 ? 3.136 -2.844 15.004 1.00 93.50 237 PRO A C 1
ATOM 1855 O O . PRO A 1 237 ? 3.284 -2.218 13.951 1.00 93.50 237 PRO A O 1
ATOM 1858 N N . THR A 1 238 ? 3.906 -3.889 15.316 1.00 95.25 238 THR A N 1
ATOM 1859 C CA . THR A 1 238 ? 5.096 -4.254 14.528 1.00 95.25 238 THR A CA 1
ATOM 1860 C C . THR A 1 238 ? 4.778 -4.559 13.063 1.00 95.25 238 THR A C 1
ATOM 1862 O O . THR A 1 238 ? 5.536 -4.149 12.184 1.00 95.25 238 THR A O 1
ATOM 1865 N N . ILE A 1 239 ? 3.631 -5.190 12.780 1.00 95.62 239 ILE A N 1
ATOM 1866 C CA . ILE A 1 239 ? 3.140 -5.406 11.406 1.00 95.62 239 ILE A CA 1
ATOM 1867 C C . ILE A 1 239 ? 2.991 -4.065 10.677 1.00 95.62 239 ILE A C 1
ATOM 1869 O O . ILE A 1 239 ? 3.596 -3.866 9.628 1.00 95.62 239 ILE A O 1
ATOM 1873 N N . THR A 1 240 ? 2.242 -3.125 11.257 1.00 96.31 240 THR A N 1
ATOM 1874 C CA . THR A 1 240 ? 1.992 -1.800 10.678 1.00 96.31 240 THR A CA 1
ATOM 1875 C C . THR A 1 240 ? 3.288 -1.040 10.401 1.00 96.31 240 THR A C 1
ATOM 1877 O O . THR A 1 240 ? 3.440 -0.434 9.343 1.00 96.31 240 THR A O 1
ATOM 1880 N N . ARG A 1 241 ? 4.245 -1.101 11.334 1.00 95.94 241 ARG A N 1
ATOM 1881 C CA . ARG A 1 241 ? 5.558 -0.454 11.195 1.00 95.94 241 ARG A CA 1
ATOM 1882 C C . ARG A 1 241 ? 6.349 -1.030 10.036 1.00 95.94 241 ARG A C 1
ATOM 1884 O O . ARG A 1 241 ? 6.856 -0.275 9.217 1.00 95.94 241 ARG A O 1
ATOM 1891 N N . GLY A 1 242 ? 6.443 -2.357 9.959 1.00 97.69 242 GLY A N 1
ATOM 1892 C CA . GLY A 1 242 ? 7.174 -3.014 8.883 1.00 97.69 242 GLY A CA 1
ATOM 1893 C C . GLY A 1 242 ? 6.572 -2.722 7.512 1.00 97.69 242 GLY A C 1
ATOM 1894 O O . GLY A 1 242 ? 7.311 -2.376 6.591 1.00 97.69 242 GLY A O 1
ATOM 1895 N N . LEU A 1 243 ? 5.239 -2.772 7.402 1.00 98.00 243 LEU A N 1
ATOM 1896 C CA . LEU A 1 243 ? 4.516 -2.438 6.174 1.00 98.00 243 LEU A CA 1
ATOM 1897 C C . LEU A 1 243 ? 4.761 -0.993 5.733 1.00 98.00 243 LEU A C 1
ATOM 1899 O O . LEU A 1 243 ? 5.113 -0.774 4.575 1.00 98.00 243 LEU A O 1
ATOM 1903 N N . LEU A 1 244 ? 4.604 -0.024 6.640 1.00 98.31 244 LEU A N 1
ATOM 1904 C CA . LEU A 1 244 ? 4.825 1.388 6.331 1.00 98.31 244 LEU A CA 1
ATOM 1905 C C . LEU A 1 244 ? 6.281 1.642 5.936 1.00 98.31 244 LEU A C 1
ATOM 1907 O O . LEU A 1 244 ? 6.542 2.276 4.918 1.00 98.31 244 LEU A O 1
ATOM 1911 N N . SER A 1 245 ? 7.234 1.151 6.730 1.00 98.31 245 SER A N 1
ATOM 1912 C CA . SER A 1 245 ? 8.652 1.431 6.510 1.00 98.31 245 SER A CA 1
ATOM 1913 C C . SER A 1 245 ? 9.177 0.859 5.210 1.00 98.31 245 SER A C 1
ATOM 1915 O O . SER A 1 245 ? 9.933 1.533 4.511 1.00 98.31 245 SER A O 1
ATOM 1917 N N . PHE A 1 246 ? 8.758 -0.359 4.868 1.00 98.69 246 PHE A N 1
ATOM 1918 C CA . PHE A 1 246 ? 9.118 -0.957 3.594 1.00 98.69 246 PHE A CA 1
ATOM 1919 C C . PHE A 1 246 ? 8.547 -0.158 2.420 1.00 98.69 246 PHE A C 1
ATOM 1921 O O . PHE A 1 246 ? 9.302 0.217 1.526 1.00 98.69 246 PHE A O 1
ATOM 1928 N N . ALA A 1 247 ? 7.246 0.152 2.448 1.00 98.19 247 ALA A N 1
ATOM 1929 C CA . ALA A 1 247 ? 6.593 0.898 1.375 1.00 98.19 247 ALA A CA 1
ATOM 1930 C C . ALA A 1 247 ? 7.206 2.289 1.183 1.00 98.19 247 ALA A C 1
ATOM 1932 O O . ALA A 1 247 ? 7.535 2.660 0.063 1.00 98.19 247 ALA A O 1
ATOM 1933 N N . VAL A 1 248 ? 7.447 3.032 2.270 1.00 98.38 248 VAL A N 1
ATOM 1934 C CA . VAL A 1 248 ? 8.116 4.342 2.214 1.00 98.38 248 VAL A CA 1
ATOM 1935 C C . VAL A 1 248 ? 9.502 4.219 1.579 1.00 98.38 248 VAL A C 1
ATOM 1937 O O . VAL A 1 248 ? 9.818 4.979 0.665 1.00 98.38 248 VAL A O 1
ATOM 1940 N N . GLY A 1 249 ? 10.306 3.241 2.009 1.00 98.38 249 GLY A N 1
ATOM 1941 C CA . GLY A 1 249 ? 11.619 2.988 1.416 1.00 98.38 249 GLY A CA 1
ATOM 1942 C C . GLY A 1 249 ? 11.541 2.690 -0.082 1.00 98.38 249 GLY A C 1
ATOM 1943 O O . GLY A 1 249 ? 12.265 3.300 -0.867 1.00 98.38 249 GLY A O 1
ATOM 1944 N N . ALA A 1 250 ? 10.626 1.807 -0.487 1.00 98.31 250 ALA A N 1
ATOM 1945 C CA . ALA A 1 250 ? 10.402 1.440 -1.883 1.00 98.31 250 ALA A CA 1
ATOM 1946 C C . ALA A 1 250 ? 9.931 2.625 -2.743 1.00 98.31 250 ALA A C 1
ATOM 1948 O O . ALA A 1 250 ? 10.430 2.803 -3.855 1.00 98.31 250 ALA A O 1
ATOM 1949 N N . CYS A 1 251 ? 9.050 3.483 -2.218 1.00 98.19 251 CYS A N 1
ATOM 1950 C CA . CYS A 1 251 ? 8.627 4.707 -2.896 1.00 98.19 251 CYS A CA 1
ATOM 1951 C C . CYS A 1 251 ? 9.822 5.623 -3.183 1.00 98.19 251 CYS A C 1
ATOM 1953 O O . CYS A 1 251 ? 9.971 6.091 -4.306 1.00 98.19 251 CYS A O 1
ATOM 1955 N N . PHE A 1 252 ? 10.716 5.845 -2.213 1.00 98.25 252 PHE A N 1
ATOM 1956 C CA . PHE A 1 252 ? 11.905 6.680 -2.431 1.00 98.25 252 PHE A CA 1
ATOM 1957 C C . PHE A 1 252 ? 12.913 6.060 -3.405 1.00 98.25 252 PHE A C 1
ATOM 1959 O O . PHE A 1 252 ? 13.532 6.798 -4.173 1.00 98.25 252 PHE A O 1
ATOM 1966 N N . VAL A 1 253 ? 13.041 4.728 -3.431 1.00 98.19 253 VAL A N 1
ATOM 1967 C CA . VAL A 1 253 ? 13.806 4.043 -4.484 1.00 98.19 253 VAL A CA 1
ATOM 1968 C C . VAL A 1 253 ? 13.204 4.363 -5.854 1.00 98.19 253 VAL A C 1
ATOM 1970 O O . VAL A 1 253 ? 13.930 4.813 -6.737 1.00 98.19 253 VAL A O 1
ATOM 1973 N N . GLY A 1 254 ? 11.891 4.200 -6.032 1.00 96.44 254 GLY A N 1
ATOM 1974 C CA . GLY A 1 254 ? 11.216 4.483 -7.303 1.00 96.44 254 GLY A CA 1
ATOM 1975 C C . GLY A 1 254 ? 11.278 5.958 -7.720 1.00 96.44 254 GLY A C 1
ATOM 1976 O O . GLY A 1 254 ? 11.603 6.257 -8.866 1.00 96.44 254 GLY A O 1
ATOM 1977 N N . LEU A 1 255 ? 11.100 6.895 -6.785 1.00 95.75 255 LEU A N 1
ATOM 1978 C CA . LEU A 1 255 ? 11.262 8.332 -7.044 1.00 95.75 255 LEU A CA 1
ATOM 1979 C C . LEU A 1 255 ? 12.697 8.702 -7.455 1.00 95.75 255 LEU A C 1
ATOM 1981 O O . LEU A 1 255 ? 12.894 9.618 -8.249 1.00 95.75 255 LEU A O 1
ATOM 1985 N N . GLY A 1 256 ? 13.708 7.981 -6.962 1.00 96.50 256 GLY A N 1
ATOM 1986 C CA . GLY A 1 256 ? 15.081 8.118 -7.453 1.00 96.50 256 GLY A CA 1
ATOM 1987 C C . GLY A 1 256 ? 15.228 7.737 -8.928 1.00 96.50 256 GLY A C 1
ATOM 1988 O O . GLY A 1 256 ? 15.971 8.389 -9.656 1.00 96.50 256 GLY A O 1
ATOM 1989 N N . HIS A 1 257 ? 14.474 6.740 -9.393 1.00 95.00 257 HIS A N 1
ATOM 1990 C CA . HIS A 1 257 ? 14.443 6.362 -10.807 1.00 95.00 257 HIS A CA 1
ATOM 1991 C C . HIS A 1 257 ? 13.668 7.375 -11.648 1.00 95.00 257 HIS A C 1
ATOM 1993 O O . HIS A 1 257 ? 14.103 7.689 -12.748 1.00 95.00 257 HIS A O 1
ATOM 1999 N N . TRP A 1 258 ? 12.598 7.975 -11.115 1.00 93.12 258 TRP A N 1
ATOM 2000 C CA . TRP A 1 258 ? 11.948 9.120 -11.765 1.00 93.12 258 TRP A CA 1
ATOM 2001 C C . TRP A 1 258 ? 12.920 10.293 -11.940 1.00 93.12 258 TRP A C 1
ATOM 2003 O O . TRP A 1 258 ? 12.985 10.900 -13.005 1.00 93.12 258 TRP A O 1
ATOM 2013 N N . ALA A 1 259 ? 13.718 10.597 -10.911 1.00 92.94 259 ALA A N 1
ATOM 2014 C CA . ALA A 1 259 ? 14.752 11.623 -11.004 1.00 92.94 259 ALA A CA 1
ATOM 2015 C C . ALA A 1 259 ? 15.852 11.244 -12.011 1.00 92.94 259 ALA A C 1
ATOM 2017 O O . ALA A 1 259 ? 16.354 12.116 -12.720 1.00 92.94 259 ALA A O 1
ATOM 2018 N N . GLN A 1 260 ? 16.201 9.956 -12.116 1.00 93.81 260 GLN A N 1
ATOM 2019 C CA . GLN A 1 260 ? 17.146 9.478 -13.125 1.00 93.81 260 GLN A CA 1
ATOM 2020 C C . GLN A 1 260 ? 16.592 9.635 -14.544 1.00 93.81 260 GLN A C 1
ATOM 2022 O O . GLN A 1 260 ? 17.304 10.164 -15.393 1.00 93.81 260 GLN A O 1
ATOM 2027 N N . LEU A 1 261 ? 15.333 9.254 -14.775 1.00 90.50 261 LEU A N 1
ATOM 2028 C CA . LEU A 1 261 ? 14.625 9.458 -16.041 1.00 90.50 261 LEU A CA 1
ATOM 2029 C C . LEU A 1 261 ? 14.603 10.940 -16.427 1.00 90.50 261 LEU A C 1
ATOM 2031 O O . LEU A 1 261 ? 14.874 11.289 -17.569 1.00 90.50 261 LEU A O 1
ATOM 2035 N N . ALA A 1 262 ? 14.341 11.827 -15.465 1.00 89.12 262 ALA A N 1
ATOM 2036 C CA . ALA A 1 262 ? 14.338 13.264 -15.709 1.00 89.12 262 ALA A CA 1
ATOM 2037 C C . ALA A 1 262 ? 15.731 13.834 -16.024 1.00 89.12 262 ALA A C 1
ATOM 2039 O O . ALA A 1 262 ? 15.847 14.796 -16.781 1.00 89.12 262 ALA A O 1
ATOM 2040 N N . ALA A 1 263 ? 16.787 13.272 -15.430 1.00 90.44 263 ALA A N 1
ATOM 2041 C CA . ALA A 1 263 ? 18.158 13.741 -15.614 1.00 90.44 263 ALA A CA 1
ATOM 2042 C C . ALA A 1 263 ? 18.808 13.208 -16.898 1.00 90.44 263 ALA A C 1
ATOM 2044 O O . ALA A 1 263 ? 19.537 13.938 -17.567 1.00 90.44 263 ALA A O 1
ATOM 2045 N N . THR A 1 264 ? 18.568 11.939 -17.227 1.00 89.25 264 THR A N 1
ATOM 2046 C CA . THR A 1 264 ? 19.057 11.281 -18.444 1.00 89.25 264 THR A CA 1
ATOM 2047 C C . THR A 1 264 ? 17.919 10.463 -19.062 1.00 89.25 264 THR A C 1
ATOM 2049 O O . THR A 1 264 ? 17.836 9.260 -18.799 1.00 89.25 264 THR A O 1
ATOM 2052 N N . PRO A 1 265 ? 17.030 11.100 -19.844 1.00 88.12 265 PRO A N 1
ATOM 2053 C CA . PRO A 1 265 ? 15.950 10.398 -20.525 1.00 88.12 265 PRO A CA 1
ATOM 2054 C C . PRO A 1 265 ? 16.501 9.376 -21.522 1.00 88.12 265 PRO A C 1
ATOM 2056 O O . PRO A 1 265 ? 17.488 9.653 -22.207 1.00 88.12 265 PRO A O 1
ATOM 2059 N N . TRP A 1 266 ? 15.847 8.224 -21.633 1.00 87.50 266 TRP A N 1
ATOM 2060 C CA . TRP A 1 266 ? 16.168 7.192 -22.620 1.00 87.50 266 TRP A CA 1
ATOM 2061 C C . TRP A 1 266 ? 15.093 7.100 -23.703 1.00 87.50 266 TRP A C 1
ATOM 2063 O O . TRP A 1 266 ? 14.004 7.661 -23.577 1.00 87.50 266 TRP A O 1
ATOM 2073 N N . LEU A 1 267 ? 15.438 6.443 -24.812 1.00 83.31 267 LEU A N 1
ATOM 2074 C CA . LEU A 1 267 ? 14.534 6.257 -25.941 1.00 83.31 267 LEU A CA 1
ATOM 2075 C C . LEU A 1 267 ? 13.433 5.259 -25.564 1.00 83.31 267 LEU A C 1
ATOM 2077 O O . LEU A 1 267 ? 13.743 4.155 -25.125 1.00 83.31 267 LEU A O 1
ATOM 2081 N N . GLN A 1 268 ? 12.181 5.659 -25.763 1.00 81.38 268 GLN A N 1
ATOM 2082 C CA . GLN A 1 268 ? 11.008 4.802 -25.589 1.00 81.38 268 GLN A CA 1
ATOM 2083 C C . GLN A 1 268 ? 10.798 3.904 -26.818 1.00 81.38 268 GLN A C 1
ATOM 2085 O O . GLN A 1 268 ? 11.287 4.223 -27.908 1.00 81.38 268 GLN A O 1
ATOM 2090 N N . GLU A 1 269 ? 10.013 2.832 -26.693 1.00 72.75 269 GLU A N 1
ATOM 2091 C CA . GLU A 1 269 ? 9.660 1.921 -27.795 1.00 72.75 269 GLU A CA 1
ATOM 2092 C C . GLU A 1 269 ? 9.007 2.660 -28.973 1.00 72.75 269 GLU A C 1
ATOM 2094 O O . GLU A 1 269 ? 9.195 2.308 -30.139 1.00 72.75 269 GLU A O 1
ATOM 2099 N N . SER A 1 270 ? 8.316 3.768 -28.686 1.00 70.31 270 SER A N 1
ATOM 2100 C CA . SER A 1 270 ? 7.743 4.673 -29.691 1.00 70.31 270 SER A CA 1
ATOM 2101 C C . SER A 1 270 ? 8.782 5.391 -30.574 1.00 70.31 270 SER A C 1
ATOM 2103 O O . SER A 1 270 ? 8.416 6.117 -31.505 1.00 70.31 270 SER A O 1
ATOM 2105 N N . GLY A 1 271 ? 10.078 5.239 -30.280 1.00 74.00 271 GLY A N 1
ATOM 2106 C CA . GLY A 1 271 ? 11.182 5.925 -30.948 1.00 74.00 271 GLY A CA 1
ATOM 2107 C C . GLY A 1 271 ? 11.292 7.406 -30.580 1.00 74.00 271 GLY A C 1
ATOM 2108 O O . GLY A 1 271 ? 11.982 8.164 -31.266 1.00 74.00 271 GLY A O 1
ATOM 2109 N N . ARG A 1 272 ? 10.599 7.844 -29.524 1.00 75.38 272 ARG A N 1
ATOM 2110 C CA . ARG A 1 272 ? 10.628 9.222 -29.024 1.00 75.38 272 ARG A CA 1
ATOM 2111 C C . ARG A 1 272 ? 11.376 9.281 -27.702 1.00 75.38 272 ARG A C 1
ATOM 2113 O O . ARG A 1 272 ? 11.315 8.362 -26.893 1.00 75.38 272 ARG A O 1
ATOM 2120 N N . LEU A 1 273 ? 12.088 10.383 -27.492 1.00 78.56 273 LEU A N 1
ATOM 2121 C CA . LEU A 1 273 ? 12.533 10.742 -26.153 1.00 78.56 273 LEU A CA 1
ATOM 2122 C C . LEU A 1 273 ? 11.337 11.318 -25.385 1.00 78.56 273 LEU A C 1
ATOM 2124 O O . LEU A 1 273 ? 10.508 12.002 -26.000 1.00 78.56 273 LEU A O 1
ATOM 2128 N N . PRO A 1 274 ? 11.257 11.090 -24.065 1.00 74.50 274 PRO A N 1
ATOM 2129 C CA . PRO A 1 274 ? 10.303 11.776 -23.212 1.00 74.50 274 PRO A CA 1
ATOM 2130 C C . PRO A 1 274 ? 10.363 13.287 -23.454 1.00 74.50 274 PRO A C 1
ATOM 2132 O O . PRO A 1 274 ? 11.445 13.867 -23.588 1.00 74.50 274 PRO A O 1
ATOM 2135 N N . ASN A 1 275 ? 9.193 13.926 -23.525 1.00 68.69 275 ASN A N 1
ATOM 2136 C CA . ASN A 1 275 ? 9.107 15.384 -23.616 1.00 68.69 275 ASN A CA 1
ATOM 2137 C C . ASN A 1 275 ? 9.813 16.037 -22.414 1.00 68.69 275 ASN A C 1
ATOM 2139 O O . ASN A 1 275 ? 10.000 15.397 -21.377 1.00 68.69 275 ASN A O 1
ATOM 2143 N N . GLU A 1 276 ? 10.168 17.323 -22.537 1.00 70.12 276 GLU A N 1
ATOM 2144 C CA . GLU A 1 276 ? 10.730 18.089 -21.419 1.00 70.12 276 GLU A CA 1
ATOM 2145 C C . GLU A 1 276 ? 9.925 17.851 -20.136 1.00 70.12 276 GLU A C 1
ATOM 2147 O O . GLU A 1 276 ? 8.694 17.905 -20.135 1.00 70.12 276 GLU A O 1
ATOM 2152 N N . VAL A 1 277 ? 10.625 17.563 -19.037 1.00 69.62 277 VAL A N 1
ATOM 2153 C CA . VAL A 1 277 ? 9.978 17.252 -17.763 1.00 69.62 277 VAL A CA 1
ATOM 2154 C C . VAL A 1 277 ? 9.330 18.516 -17.213 1.00 69.62 277 VAL A C 1
ATOM 2156 O O . VAL A 1 277 ? 10.005 19.439 -16.754 1.00 69.62 277 VAL A O 1
ATOM 2159 N N . VAL A 1 278 ? 8.000 18.549 -17.235 1.00 77.69 278 VAL A N 1
ATOM 2160 C CA . VAL A 1 278 ? 7.217 19.673 -16.726 1.00 77.69 278 VAL A CA 1
ATOM 2161 C C . VAL A 1 278 ? 6.633 19.326 -15.356 1.00 77.69 278 VAL A C 1
ATOM 2163 O O . VAL A 1 278 ? 5.791 18.443 -15.234 1.00 77.69 278 VAL A O 1
ATOM 2166 N N . PHE A 1 279 ? 7.048 20.053 -14.314 1.00 76.56 279 PHE A N 1
ATOM 2167 C CA . PHE A 1 279 ? 6.650 19.776 -12.924 1.00 76.56 279 PHE A CA 1
ATOM 2168 C C . PHE A 1 279 ? 5.366 20.486 -12.459 1.00 76.56 279 PHE A C 1
ATOM 2170 O O . PHE A 1 279 ? 4.830 20.149 -11.408 1.00 76.56 279 PHE A O 1
ATOM 2177 N N . TRP A 1 280 ? 4.838 21.478 -13.185 1.00 82.50 280 TRP A N 1
ATOM 2178 C CA . TRP A 1 280 ? 3.640 22.193 -12.712 1.00 82.50 280 TRP A CA 1
ATOM 2179 C C . TRP A 1 280 ? 2.365 21.325 -12.633 1.00 82.50 280 TRP A C 1
ATOM 2181 O O . TRP A 1 280 ? 1.588 21.561 -11.706 1.00 82.50 280 TRP A O 1
ATOM 2191 N N . PRO A 1 281 ? 2.131 20.306 -13.495 1.00 84.06 281 PRO A N 1
ATOM 2192 C CA . PRO A 1 281 ? 0.962 19.443 -13.353 1.00 84.06 281 PRO A CA 1
ATOM 2193 C C . PRO A 1 281 ? 0.976 18.666 -12.037 1.00 84.06 281 PRO A C 1
ATOM 2195 O O . PRO A 1 281 ? -0.055 18.575 -11.380 1.00 84.06 281 PRO A O 1
ATOM 2198 N N . SER A 1 282 ? 2.141 18.184 -11.584 1.00 81.56 282 SER A N 1
ATOM 2199 C CA . SER A 1 282 ? 2.239 17.487 -10.296 1.00 81.56 282 SER A CA 1
ATOM 2200 C C . SER A 1 282 ? 2.013 18.429 -9.113 1.00 81.56 282 SER A C 1
ATOM 2202 O O . SER A 1 282 ? 1.397 18.027 -8.131 1.00 81.56 282 SER A O 1
ATOM 2204 N N . LEU A 1 283 ? 2.407 19.705 -9.210 1.00 83.38 283 LEU A N 1
ATOM 2205 C CA . LEU A 1 283 ? 2.066 20.709 -8.193 1.00 83.38 283 LEU A CA 1
ATOM 2206 C C . LEU A 1 283 ? 0.555 20.934 -8.078 1.00 83.38 283 LEU A C 1
ATOM 2208 O O . LEU A 1 283 ? 0.068 21.201 -6.985 1.00 83.38 283 LEU A O 1
ATOM 2212 N N . ILE A 1 284 ? -0.189 20.820 -9.175 1.00 87.31 284 ILE A N 1
ATOM 2213 C CA . ILE A 1 284 ? -1.648 20.957 -9.154 1.00 87.31 284 ILE A CA 1
ATOM 2214 C C . ILE A 1 284 ? -2.293 19.674 -8.633 1.00 87.31 284 ILE A C 1
ATOM 2216 O O . ILE A 1 284 ? -3.024 19.733 -7.647 1.00 87.31 284 ILE A O 1
ATOM 2220 N N . VAL A 1 285 ? -1.962 18.529 -9.237 1.00 85.06 285 VAL A N 1
ATOM 2221 C CA . VAL A 1 285 ? -2.564 17.219 -8.938 1.00 85.06 285 VAL A CA 1
ATOM 2222 C C . VAL A 1 285 ? -2.189 16.709 -7.544 1.00 85.06 285 VAL A C 1
ATOM 2224 O O . VAL A 1 285 ? -2.977 16.029 -6.912 1.00 85.06 285 VAL A O 1
ATOM 2227 N N . LEU A 1 286 ? -1.013 17.050 -7.011 1.00 87.81 286 LEU A N 1
ATOM 2228 C CA . LEU A 1 286 ? -0.631 16.669 -5.644 1.00 87.81 286 LEU A CA 1
ATOM 2229 C C . LEU A 1 286 ? -0.845 17.812 -4.648 1.00 87.81 286 LEU A C 1
ATOM 2231 O O . LEU A 1 286 ? -1.223 17.581 -3.499 1.00 87.81 286 LEU A O 1
ATOM 2235 N N . GLY A 1 287 ? -0.591 19.054 -5.066 1.00 89.12 287 GLY A N 1
ATOM 2236 C CA . GLY A 1 287 ? -0.621 20.207 -4.172 1.00 89.12 287 GLY A CA 1
ATOM 2237 C C . GLY A 1 287 ? -2.033 20.644 -3.803 1.00 89.12 287 GLY A C 1
ATOM 2238 O O . GLY A 1 287 ? -2.286 20.855 -2.618 1.00 89.12 287 GLY A O 1
ATOM 2239 N N . ILE A 1 288 ? -2.965 20.747 -4.761 1.00 90.62 288 ILE A N 1
ATOM 2240 C CA . ILE A 1 288 ? -4.347 21.147 -4.448 1.00 90.62 288 ILE A CA 1
ATOM 2241 C C . ILE A 1 288 ? -5.021 20.094 -3.558 1.00 90.62 288 ILE A C 1
ATOM 2243 O O . ILE A 1 288 ? -5.461 20.475 -2.465 1.00 90.62 288 ILE A O 1
ATOM 2247 N N . PRO A 1 289 ? -5.044 18.793 -3.918 1.00 92.25 289 PRO A N 1
ATOM 2248 C CA . PRO A 1 289 ? -5.624 17.775 -3.045 1.00 92.25 289 PRO A CA 1
ATOM 2249 C C . PRO A 1 289 ? -4.915 17.710 -1.690 1.00 92.25 289 PRO A C 1
ATOM 2251 O O . PRO A 1 289 ? -5.573 17.646 -0.654 1.00 92.25 289 PRO A O 1
ATOM 2254 N N . GLY A 1 290 ? -3.585 17.855 -1.658 1.00 92.62 290 GLY A N 1
ATOM 2255 C CA . GLY A 1 290 ? -2.814 17.913 -0.416 1.00 92.62 290 GLY A CA 1
ATOM 2256 C C . GLY A 1 290 ? -3.222 19.070 0.504 1.00 92.62 290 GLY A C 1
ATOM 2257 O O . GLY A 1 290 ? -3.407 18.869 1.707 1.00 92.62 290 GLY A O 1
ATOM 2258 N N . ILE A 1 291 ? -3.419 20.277 -0.039 1.00 94.50 291 ILE A N 1
ATOM 2259 C CA . ILE A 1 291 ? -3.905 21.437 0.725 1.00 94.50 291 ILE A CA 1
ATOM 2260 C C . ILE A 1 291 ? -5.314 21.171 1.257 1.00 94.50 291 ILE A C 1
ATOM 2262 O O . ILE A 1 291 ? -5.572 21.430 2.435 1.00 94.50 291 ILE A O 1
ATOM 2266 N N . VAL A 1 292 ? -6.209 20.628 0.426 1.00 94.81 292 VAL A N 1
ATOM 2267 C CA . VAL A 1 292 ? -7.572 20.271 0.843 1.00 94.81 292 VAL A CA 1
ATOM 2268 C C . VAL A 1 292 ? -7.529 19.266 1.995 1.00 94.81 292 VAL A C 1
ATOM 2270 O O . VAL A 1 292 ? -8.145 19.511 3.032 1.00 94.81 292 VAL A O 1
ATOM 2273 N N . CYS A 1 293 ? -6.728 18.204 1.890 1.00 95.12 293 CYS A N 1
ATOM 2274 C CA . CYS A 1 293 ? -6.546 17.228 2.963 1.00 95.12 293 CYS A CA 1
ATOM 2275 C C . CYS A 1 293 ? -6.024 17.870 4.258 1.00 95.12 293 CYS A C 1
ATOM 2277 O O . CYS A 1 293 ? -6.513 17.554 5.342 1.00 95.12 293 CYS A O 1
ATOM 2279 N N . VAL A 1 294 ? -5.071 18.808 4.178 1.00 95.69 294 VAL A N 1
ATOM 2280 C CA . VAL A 1 294 ? -4.565 19.534 5.359 1.00 95.69 294 VAL A CA 1
ATOM 2281 C C . VAL A 1 294 ? -5.659 20.384 6.006 1.00 95.69 294 VAL A C 1
ATOM 2283 O O . VAL A 1 294 ? -5.748 20.430 7.236 1.00 95.69 294 VAL A O 1
ATOM 2286 N N . VAL A 1 295 ? -6.487 21.060 5.207 1.00 97.00 295 VAL A N 1
ATOM 2287 C CA . VAL A 1 295 ? -7.614 21.860 5.709 1.00 97.00 295 VAL A CA 1
ATOM 2288 C C . VAL A 1 295 ? -8.638 20.963 6.401 1.00 97.00 295 VAL A C 1
ATOM 2290 O O . VAL A 1 295 ? -8.994 21.233 7.547 1.00 97.00 295 VAL A O 1
ATOM 2293 N N . LEU A 1 296 ? -9.052 19.867 5.762 1.00 96.38 296 LEU A N 1
ATOM 2294 C CA . LEU A 1 296 ? -10.008 18.910 6.326 1.00 96.38 296 LEU A CA 1
ATOM 2295 C C . LEU A 1 296 ? -9.492 18.272 7.618 1.00 96.38 296 LEU A C 1
ATOM 2297 O O . LEU A 1 296 ? -10.200 18.264 8.627 1.00 96.38 296 LEU A O 1
ATOM 2301 N N . TYR A 1 297 ? -8.225 17.853 7.634 1.00 96.00 297 TYR A N 1
ATOM 2302 C CA . TYR A 1 297 ? -7.588 17.330 8.837 1.00 96.00 297 TYR A CA 1
ATOM 2303 C C . TYR A 1 297 ? -7.617 18.352 9.977 1.00 96.00 297 TYR A C 1
ATOM 2305 O O . TYR A 1 297 ? -7.964 18.010 11.104 1.00 96.00 297 TYR A O 1
ATOM 2313 N N . ARG A 1 298 ? -7.298 19.626 9.708 1.00 96.38 298 ARG A N 1
ATOM 2314 C CA . ARG A 1 298 ? -7.353 20.682 10.734 1.00 96.38 298 ARG A CA 1
ATOM 2315 C C . ARG A 1 298 ? -8.761 20.898 11.283 1.00 96.38 298 ARG A C 1
ATOM 2317 O O . ARG A 1 298 ? -8.878 21.171 12.472 1.00 96.38 298 ARG A O 1
ATOM 2324 N N . ILE A 1 299 ? -9.790 20.772 10.447 1.00 96.31 299 ILE A N 1
ATOM 2325 C CA . ILE A 1 299 ? -11.192 20.900 10.866 1.00 96.31 299 ILE A CA 1
ATOM 2326 C C . ILE A 1 299 ? -11.600 19.727 11.769 1.00 96.31 299 ILE A C 1
ATOM 2328 O O . ILE A 1 299 ? -12.265 19.946 12.777 1.00 96.31 299 ILE A O 1
ATOM 2332 N N . GLY A 1 300 ? -11.204 18.498 11.425 1.00 94.75 300 GLY A N 1
ATOM 2333 C CA . GLY A 1 300 ? -11.661 17.291 12.121 1.00 94.75 300 GLY A CA 1
ATOM 2334 C C . GLY A 1 300 ? -10.821 16.834 13.314 1.00 94.75 300 GLY A C 1
ATOM 2335 O O . GLY A 1 300 ? -11.301 16.062 14.141 1.00 94.75 300 GLY A O 1
ATOM 2336 N N . ARG A 1 301 ? -9.559 17.270 13.420 1.00 95.25 301 ARG A N 1
ATOM 2337 C CA . ARG A 1 301 ? -8.577 16.671 14.344 1.00 95.25 301 ARG A CA 1
ATOM 2338 C C . ARG A 1 301 ? -8.978 16.751 15.814 1.00 95.25 301 ARG A C 1
ATOM 2340 O O . ARG A 1 301 ? -8.693 15.818 16.561 1.00 95.25 301 ARG A O 1
ATOM 2347 N N . ASP A 1 302 ? -9.549 17.867 16.249 1.00 95.31 302 ASP A N 1
ATOM 2348 C CA . ASP A 1 302 ? -9.844 18.066 17.669 1.00 95.31 302 ASP A CA 1
ATOM 2349 C C . ASP A 1 302 ? -11.047 17.208 18.100 1.00 95.31 302 ASP A C 1
ATOM 2351 O O . ASP A 1 302 ? -10.956 16.506 19.108 1.00 95.31 302 ASP A O 1
ATOM 2355 N N . ASP A 1 303 ? -12.081 17.116 17.260 1.00 94.19 303 ASP A N 1
ATOM 2356 C CA . ASP A 1 303 ? -13.228 16.219 17.464 1.00 94.19 303 ASP A CA 1
ATOM 2357 C C . ASP A 1 303 ? -12.808 14.744 17.385 1.00 94.19 303 ASP A C 1
ATOM 2359 O O . ASP A 1 303 ? -13.218 13.937 18.219 1.00 94.19 303 ASP A O 1
ATOM 2363 N N . ALA A 1 304 ? -11.913 14.388 16.455 1.00 92.38 304 ALA A N 1
ATOM 2364 C CA . ALA A 1 304 ? -11.345 13.042 16.375 1.00 92.38 304 ALA A CA 1
ATOM 2365 C C . ALA A 1 304 ? -10.567 12.666 17.646 1.00 92.38 304 ALA A C 1
ATOM 2367 O O . ALA A 1 304 ? -10.669 11.541 18.135 1.00 92.38 304 ALA A O 1
ATOM 2368 N N . ARG A 1 305 ? -9.807 13.606 18.223 1.00 92.31 305 ARG A N 1
ATOM 2369 C CA . ARG A 1 305 ? -9.112 13.391 19.502 1.00 92.31 305 ARG A CA 1
ATOM 2370 C C . ARG A 1 305 ? -10.093 13.235 20.653 1.00 92.31 305 ARG A C 1
ATOM 2372 O O . ARG A 1 305 ? -9.903 12.345 21.475 1.00 92.31 305 ARG A O 1
ATOM 2379 N N . GLN A 1 306 ? -11.118 14.079 20.715 1.00 92.88 306 GLN A N 1
ATOM 2380 C CA . GLN A 1 306 ? -12.126 14.018 21.767 1.00 92.88 306 GLN A CA 1
ATOM 2381 C C . GLN A 1 306 ? -12.904 12.699 21.721 1.00 92.88 306 GLN A C 1
ATOM 2383 O O . GLN A 1 306 ? -13.088 12.075 22.761 1.00 92.88 306 GLN A O 1
ATOM 2388 N N . LEU A 1 307 ? -13.272 12.232 20.527 1.00 91.50 307 LEU A N 1
ATOM 2389 C CA . LEU A 1 307 ? -13.935 10.943 20.338 1.00 91.50 307 LEU A CA 1
ATOM 2390 C C . LEU A 1 307 ? -13.032 9.765 20.745 1.00 91.50 307 LEU A C 1
ATOM 2392 O O . LEU A 1 307 ? -13.470 8.823 21.398 1.00 91.50 307 LEU A O 1
ATOM 2396 N N . LYS A 1 308 ? -11.730 9.857 20.461 1.00 89.00 308 LYS A N 1
ATOM 2397 C CA . LYS A 1 308 ? -10.763 8.840 20.890 1.00 89.00 308 LYS A CA 1
ATOM 2398 C C . LYS A 1 308 ? -10.585 8.796 22.411 1.00 89.00 308 LYS A C 1
ATOM 2400 O O . LYS A 1 308 ? -10.377 7.724 22.970 1.00 89.00 308 LYS A O 1
ATOM 2405 N N . LEU A 1 309 ? -10.684 9.944 23.091 1.00 90.88 309 LEU A N 1
ATOM 2406 C CA . LEU A 1 309 ? -10.648 10.024 24.558 1.00 90.88 309 LEU A CA 1
ATOM 2407 C C . LEU A 1 309 ? -11.893 9.417 25.215 1.00 90.88 309 LEU A C 1
ATOM 2409 O O . LEU A 1 309 ? -11.805 8.973 26.357 1.00 90.88 309 LEU A O 1
ATOM 2413 N N . THR A 1 310 ? -13.028 9.374 24.513 1.00 88.19 310 THR A N 1
ATOM 2414 C CA . THR A 1 310 ? -14.242 8.693 24.985 1.00 88.19 310 THR A CA 1
ATOM 2415 C C . THR A 1 310 ? -14.255 7.197 24.659 1.00 88.19 310 THR A C 1
ATOM 2417 O O . THR A 1 310 ? -15.199 6.514 25.037 1.00 88.19 310 THR A O 1
ATOM 2420 N N . GLY A 1 311 ? -13.203 6.671 24.018 1.00 87.75 311 GLY A N 1
ATOM 2421 C CA . GLY A 1 311 ? -13.072 5.251 23.684 1.00 87.75 311 GLY A CA 1
ATOM 2422 C C . GLY A 1 311 ? -13.809 4.828 22.412 1.00 87.75 311 GLY A C 1
ATOM 2423 O O . GLY A 1 311 ? -13.923 3.631 22.163 1.00 87.75 311 GLY A O 1
ATOM 2424 N N . PHE A 1 312 ? -14.284 5.781 21.605 1.00 89.06 312 PHE A N 1
ATOM 2425 C CA . PHE A 1 312 ? -15.013 5.510 20.366 1.00 89.06 312 PHE A CA 1
ATOM 2426 C C . PHE A 1 312 ? -14.201 5.896 19.125 1.00 89.06 312 PHE A C 1
ATOM 2428 O O . PHE A 1 312 ? -13.263 6.697 19.180 1.00 89.06 312 PHE A O 1
ATOM 2435 N N . GLU A 1 313 ? -14.591 5.336 17.983 1.00 86.62 313 GLU A N 1
ATOM 2436 C CA . GLU A 1 313 ? -14.016 5.642 16.675 1.00 86.62 313 GLU A CA 1
ATOM 2437 C C . GLU A 1 313 ? -15.051 6.327 15.777 1.00 86.62 313 GLU A C 1
ATOM 2439 O O . GLU A 1 313 ? -16.254 6.079 15.868 1.00 86.62 313 GLU A O 1
ATOM 2444 N N . ALA A 1 314 ? -14.585 7.236 14.921 1.00 87.88 314 ALA A N 1
ATOM 2445 C CA . ALA A 1 314 ? -15.462 8.033 14.073 1.00 87.88 314 ALA A CA 1
ATOM 2446 C C . ALA A 1 314 ? -16.159 7.150 13.033 1.00 87.88 314 ALA A C 1
ATOM 2448 O O . ALA A 1 314 ? -15.498 6.448 12.272 1.00 87.88 314 ALA A O 1
ATOM 2449 N N . GLY A 1 315 ? -17.493 7.211 12.987 1.00 84.56 315 GLY A N 1
ATOM 2450 C CA . GLY A 1 315 ? -18.293 6.423 12.043 1.00 84.56 315 GLY A CA 1
ATOM 2451 C C . GLY A 1 315 ? -18.362 4.920 12.344 1.00 84.56 315 GLY A C 1
ATOM 2452 O O . GLY A 1 315 ? -18.858 4.168 11.508 1.00 84.56 315 GLY A O 1
ATOM 2453 N N . VAL A 1 316 ? -17.893 4.474 13.515 1.00 87.44 316 VAL A N 1
ATOM 2454 C CA . VAL A 1 316 ? -17.965 3.073 13.954 1.00 87.44 316 VAL A CA 1
ATOM 2455 C C . VAL A 1 316 ? -18.879 2.979 15.171 1.00 87.44 316 VAL A C 1
ATOM 2457 O O . VAL A 1 316 ? -18.684 3.688 16.157 1.00 87.44 316 VAL A O 1
ATOM 2460 N N . LEU A 1 317 ? -19.884 2.104 15.105 1.00 88.25 317 LEU A N 1
ATOM 2461 C CA . LEU A 1 317 ? -20.790 1.865 16.229 1.00 88.25 317 LEU A CA 1
ATOM 2462 C C . LEU A 1 317 ? -20.103 1.066 17.348 1.00 88.25 317 LEU A C 1
ATOM 2464 O O . LEU A 1 317 ? -19.201 0.273 17.058 1.00 88.25 317 LEU A O 1
ATOM 2468 N N . PRO A 1 318 ? -20.536 1.224 18.613 1.00 86.06 318 PRO A N 1
ATOM 2469 C CA . PRO A 1 318 ? -19.973 0.463 19.722 1.00 86.06 318 PRO A CA 1
ATOM 2470 C C . PRO A 1 318 ? -20.168 -1.047 19.541 1.00 86.06 318 PRO A C 1
ATOM 2472 O O . PRO A 1 318 ? -21.126 -1.506 18.909 1.00 86.06 318 PRO A O 1
ATOM 2475 N N . GLU A 1 319 ? -19.258 -1.834 20.116 1.00 83.19 319 GLU A N 1
ATOM 2476 C CA . GLU A 1 319 ? -19.295 -3.289 19.982 1.00 83.19 319 GLU A CA 1
ATOM 2477 C C . GLU A 1 319 ? -20.606 -3.871 20.532 1.00 83.19 319 GLU A C 1
ATOM 2479 O O . GLU A 1 319 ? -21.090 -3.494 21.595 1.00 83.19 319 GLU A O 1
ATOM 2484 N N . GLY A 1 320 ? -21.191 -4.809 19.783 1.00 83.75 320 GLY A N 1
ATOM 2485 C CA . GLY A 1 320 ? -22.456 -5.445 20.144 1.00 83.75 320 GLY A CA 1
ATOM 2486 C C . GLY A 1 320 ? -23.701 -4.643 19.762 1.00 83.75 320 GLY A C 1
ATOM 2487 O O . GLY A 1 320 ? -24.791 -5.204 19.822 1.00 83.75 320 GLY A O 1
ATOM 2488 N N . ILE A 1 321 ? -23.574 -3.403 19.283 1.00 86.62 321 ILE A N 1
ATOM 2489 C CA . ILE A 1 321 ? -24.722 -2.569 18.905 1.00 86.62 321 ILE A CA 1
ATOM 2490 C C . ILE A 1 321 ? -24.985 -2.666 17.402 1.00 86.62 321 ILE A C 1
ATOM 2492 O O . ILE A 1 321 ? -24.097 -2.467 16.574 1.00 86.62 321 ILE A O 1
ATOM 2496 N N . SER A 1 322 ? -26.222 -2.998 17.027 1.00 87.88 322 SER A N 1
ATOM 2497 C CA . SER A 1 322 ? -26.620 -3.079 15.619 1.00 87.88 322 SER A CA 1
ATOM 2498 C C . SER A 1 322 ? -26.987 -1.701 15.053 1.00 87.88 322 SER A C 1
ATOM 2500 O O . SER A 1 322 ? -27.485 -0.836 15.772 1.00 87.88 322 SER A O 1
ATOM 2502 N N . ILE A 1 323 ? -26.823 -1.514 13.738 1.00 87.94 323 ILE A N 1
ATOM 2503 C CA . ILE A 1 323 ? -27.284 -0.295 13.045 1.00 87.94 323 ILE A CA 1
ATOM 2504 C C . ILE A 1 323 ? -28.786 -0.091 13.274 1.00 87.94 323 ILE A C 1
ATOM 2506 O O . ILE A 1 323 ? -29.226 0.999 13.612 1.00 87.94 323 ILE A O 1
ATOM 2510 N N . LYS A 1 324 ? -29.571 -1.170 13.196 1.00 88.62 324 LYS A N 1
ATOM 2511 C CA . LYS A 1 324 ? -31.022 -1.109 13.386 1.00 88.62 324 LYS A CA 1
ATOM 2512 C C . LYS A 1 324 ? -31.407 -0.623 14.787 1.00 88.62 324 LYS A C 1
ATOM 2514 O O . LYS A 1 324 ? -32.334 0.169 14.918 1.00 88.62 324 LYS A O 1
ATOM 2519 N N . SER A 1 325 ? -30.713 -1.090 15.828 1.00 88.38 325 SER A N 1
ATOM 2520 C CA . SER A 1 325 ? -30.942 -0.614 17.200 1.00 88.38 325 SER A CA 1
ATOM 2521 C C . SER A 1 325 ? -30.532 0.845 17.367 1.00 88.38 325 SER A C 1
ATOM 2523 O O . SER A 1 325 ? -31.246 1.601 18.013 1.00 88.38 325 SER A O 1
ATOM 2525 N N . TRP A 1 326 ? -29.430 1.251 16.733 1.00 89.69 326 TRP A N 1
ATOM 2526 C CA . TRP A 1 326 ? -28.952 2.631 16.759 1.00 89.69 326 TRP A CA 1
ATOM 2527 C C . TRP A 1 326 ? -29.950 3.606 16.122 1.00 89.69 326 TRP A C 1
ATOM 2529 O O . TRP A 1 326 ? -30.304 4.615 16.723 1.00 89.69 326 TRP A O 1
ATOM 2539 N N . GLU A 1 327 ? -30.470 3.260 14.942 1.00 89.50 327 GLU A N 1
ATOM 2540 C CA . GLU A 1 327 ? -31.475 4.053 14.222 1.00 89.50 327 GLU A CA 1
ATOM 2541 C C . GLU A 1 327 ? -32.829 4.082 14.943 1.00 89.50 327 GLU A C 1
ATOM 2543 O O . GLU A 1 327 ? -33.522 5.096 14.928 1.00 89.50 327 GLU A O 1
ATOM 2548 N N . THR A 1 328 ? -33.220 2.984 15.599 1.00 89.88 328 THR A N 1
ATOM 2549 C CA . THR A 1 328 ? -34.492 2.917 16.342 1.00 89.88 328 THR A CA 1
ATOM 2550 C C . THR A 1 328 ? -34.490 3.862 17.545 1.00 89.88 328 THR A C 1
ATOM 2552 O O . THR A 1 328 ? -35.510 4.478 17.853 1.00 89.88 328 THR A O 1
ATOM 2555 N N . GLU A 1 329 ? -33.339 4.012 18.199 1.00 87.94 329 GLU A N 1
ATOM 2556 C CA . GLU A 1 329 ? -33.168 4.812 19.412 1.00 87.94 329 GLU A CA 1
ATOM 2557 C C . GLU A 1 329 ? -32.569 6.204 19.129 1.00 87.94 329 GLU A C 1
ATOM 2559 O O . GLU A 1 329 ? -31.899 6.777 19.988 1.00 87.94 329 GLU A O 1
ATOM 2564 N N . GLU A 1 330 ? -32.834 6.786 17.949 1.00 86.69 330 GLU A N 1
ATOM 2565 C CA . GLU A 1 330 ? -32.256 8.058 17.464 1.00 86.69 330 GLU A CA 1
ATOM 2566 C C . GLU A 1 330 ? -32.250 9.172 18.529 1.00 86.69 330 GLU A C 1
ATOM 2568 O O . GLU A 1 330 ? -31.248 9.848 18.759 1.00 86.69 330 GLU A O 1
ATOM 2573 N N . LYS A 1 331 ? -33.363 9.341 19.255 1.00 85.12 331 LYS A N 1
ATOM 2574 C CA . LYS A 1 331 ? -33.499 10.382 20.292 1.00 85.12 331 LYS A CA 1
ATOM 2575 C C . LYS A 1 331 ? -32.597 10.152 21.505 1.00 85.12 331 LYS A C 1
ATOM 2577 O O . LYS A 1 331 ? -32.220 11.115 22.172 1.00 85.12 331 LYS A O 1
ATOM 2582 N N . VAL A 1 332 ? -32.302 8.894 21.816 1.00 84.38 332 VAL A N 1
ATOM 2583 C CA . VAL A 1 332 ? -31.445 8.490 22.934 1.00 84.38 332 VAL A CA 1
ATOM 2584 C C . VAL A 1 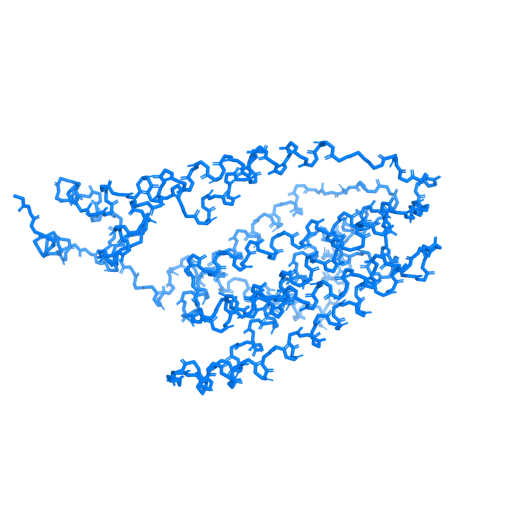332 ? -29.980 8.655 22.531 1.00 84.38 332 VAL A C 1
ATOM 2586 O O . VAL A 1 332 ? -29.206 9.264 23.272 1.00 84.38 332 VAL A O 1
ATOM 2589 N N . VAL A 1 333 ? -29.622 8.206 21.322 1.00 87.06 333 VAL A N 1
ATOM 2590 C CA . VAL A 1 333 ? -28.245 8.254 20.806 1.00 87.06 333 VAL A CA 1
ATOM 2591 C C . VAL A 1 333 ? -27.822 9.626 20.279 1.00 87.06 333 VAL A C 1
ATOM 2593 O O . VAL A 1 333 ? -26.630 9.870 20.149 1.00 87.06 333 VAL A O 1
ATOM 2596 N N . ALA A 1 334 ? -28.742 10.575 20.073 1.00 86.00 334 ALA A N 1
ATOM 2597 C CA . ALA A 1 334 ? -28.418 11.939 19.630 1.00 86.00 334 ALA A CA 1
ATOM 2598 C C . ALA A 1 334 ? -27.404 12.674 20.534 1.00 86.00 334 ALA A C 1
ATOM 2600 O O . ALA A 1 334 ? -26.684 13.566 20.085 1.00 86.00 334 ALA A O 1
ATOM 2601 N N . ASN A 1 335 ? -27.342 12.315 21.823 1.00 85.38 335 ASN A N 1
ATOM 2602 C CA . ASN A 1 335 ? -26.360 12.865 22.764 1.00 85.38 335 ASN A CA 1
ATOM 2603 C C . ASN A 1 335 ? -25.095 12.007 22.906 1.00 85.38 335 ASN A C 1
ATOM 2605 O O . ASN A 1 335 ? -24.217 12.336 23.704 1.00 85.38 335 ASN A O 1
ATOM 2609 N N . HIS A 1 336 ? -25.002 10.904 22.169 1.00 89.62 336 HIS A N 1
ATOM 2610 C CA . HIS A 1 336 ? -23.845 10.032 22.186 1.00 89.62 336 HIS A CA 1
ATOM 2611 C C . HIS A 1 336 ? -22.656 10.716 21.483 1.00 89.62 336 HIS A C 1
ATOM 2613 O O . HIS A 1 336 ? -22.845 11.343 20.436 1.00 89.62 336 HIS A O 1
ATOM 2619 N N . PRO A 1 337 ? -21.415 10.575 21.994 1.00 88.75 337 PRO A N 1
ATOM 2620 C CA . PRO A 1 337 ? -20.221 11.163 21.382 1.00 88.75 337 PRO A CA 1
ATOM 2621 C C . PRO A 1 337 ? -20.060 10.841 19.891 1.00 88.75 337 PRO A C 1
ATOM 2623 O O . PRO A 1 337 ? -19.625 11.698 19.128 1.00 88.75 337 PRO A O 1
ATOM 2626 N N . ILE A 1 338 ? -20.447 9.630 19.473 1.00 90.00 338 ILE A N 1
ATOM 2627 C CA . ILE A 1 338 ? -20.436 9.213 18.060 1.00 90.00 338 ILE A CA 1
ATOM 2628 C C . ILE A 1 338 ? -21.292 10.156 17.206 1.00 90.00 338 ILE A C 1
ATOM 2630 O O . ILE A 1 338 ? -20.774 10.676 16.224 1.00 90.00 338 ILE A O 1
ATOM 2634 N N . GLU A 1 339 ? -22.539 10.441 17.582 1.00 90.06 339 GLU A N 1
ATOM 2635 C CA . GLU A 1 339 ? -23.413 11.335 16.802 1.00 90.06 339 GLU A CA 1
ATOM 2636 C C . GLU A 1 339 ? -22.919 12.784 16.814 1.00 90.06 339 GLU A C 1
ATOM 2638 O O . GLU A 1 339 ? -22.929 13.479 15.799 1.00 90.06 339 GLU A O 1
ATOM 2643 N N . GLN A 1 340 ? -22.425 13.244 17.964 1.00 90.38 340 GLN A N 1
ATOM 2644 C CA . GLN A 1 340 ? -22.005 14.635 18.121 1.00 90.38 340 GLN A CA 1
ATOM 2645 C C . GLN A 1 340 ? -20.704 14.961 17.381 1.00 90.38 340 GLN A C 1
ATOM 2647 O O . GLN A 1 340 ? -20.549 16.075 16.878 1.00 90.38 340 GLN A O 1
ATOM 2652 N N . LEU A 1 341 ? -19.761 14.015 17.335 1.00 92.44 341 LEU A N 1
ATOM 2653 C CA . LEU A 1 341 ? -18.386 14.278 16.907 1.00 92.44 341 LEU A CA 1
ATOM 2654 C C . LEU A 1 341 ? -18.020 13.608 15.576 1.00 92.44 341 LEU A C 1
ATOM 2656 O O . LEU A 1 341 ? -17.140 14.119 14.881 1.00 92.44 341 LEU A O 1
ATOM 2660 N N . SER A 1 342 ? -18.672 12.503 15.177 1.00 91.25 342 SER A N 1
ATOM 2661 C CA . SER A 1 342 ? -18.217 11.703 14.021 1.00 91.25 342 SER A CA 1
ATOM 2662 C C . SER A 1 342 ? -18.172 12.493 12.719 1.00 91.25 342 SER A C 1
ATOM 2664 O O . SER A 1 342 ? -17.211 12.351 11.972 1.00 91.25 342 SER A O 1
ATOM 2666 N N . ASN A 1 343 ? -19.145 13.370 12.457 1.00 90.88 343 ASN A N 1
ATOM 2667 C CA . ASN A 1 343 ? -19.215 14.118 11.196 1.00 90.88 343 ASN A CA 1
ATOM 2668 C C . ASN A 1 343 ? -17.948 14.936 10.913 1.00 90.88 343 ASN A C 1
ATOM 2670 O O . ASN A 1 343 ? -17.443 14.942 9.793 1.00 90.88 343 ASN A O 1
ATOM 2674 N N . LYS A 1 344 ? -17.413 15.613 11.932 1.00 92.94 344 LYS A N 1
ATOM 2675 C CA . LYS A 1 344 ? -16.162 16.367 11.805 1.00 92.94 344 LYS A CA 1
ATOM 2676 C C . LYS A 1 344 ? -14.951 15.472 12.014 1.00 92.94 344 LYS A C 1
ATOM 2678 O O . LYS A 1 344 ? -13.985 15.608 11.272 1.00 92.94 344 LYS A O 1
ATOM 2683 N N . ALA A 1 345 ? -15.002 14.534 12.959 1.00 93.12 345 ALA A N 1
ATOM 2684 C CA . ALA A 1 345 ? -13.904 13.609 13.218 1.00 93.12 345 ALA A CA 1
ATOM 2685 C C . ALA A 1 345 ? -13.514 12.792 11.971 1.00 93.12 345 ALA A C 1
ATOM 2687 O O . ALA A 1 345 ? -12.324 12.605 11.712 1.00 93.12 345 ALA A O 1
ATOM 2688 N N . LEU A 1 346 ? -14.491 12.384 11.152 1.00 93.69 346 LEU A N 1
ATOM 2689 C CA . LEU A 1 346 ? -14.268 11.682 9.885 1.00 93.69 346 LEU A CA 1
ATOM 2690 C C . LEU A 1 346 ? -13.405 12.487 8.904 1.00 93.69 346 LEU A C 1
ATOM 2692 O O . LEU A 1 346 ? -12.617 11.893 8.177 1.00 93.69 346 LEU A O 1
ATOM 2696 N N . LEU A 1 347 ? -13.461 13.823 8.926 1.00 94.19 347 LEU A N 1
ATOM 2697 C CA . LEU A 1 347 ? -12.625 14.677 8.068 1.00 94.19 347 LEU A CA 1
ATOM 2698 C C . LEU A 1 347 ? -11.128 14.570 8.390 1.00 94.19 347 LEU A C 1
ATOM 2700 O O . LEU A 1 347 ? -10.294 14.953 7.573 1.00 94.19 347 LEU A O 1
ATOM 2704 N N . ALA A 1 348 ? -10.780 14.059 9.573 1.00 93.88 348 ALA A N 1
ATOM 2705 C CA . ALA A 1 348 ? -9.406 13.780 9.972 1.00 93.88 348 ALA A CA 1
ATOM 2706 C C . ALA A 1 348 ? -9.021 12.295 9.853 1.00 93.88 348 ALA A C 1
ATOM 2708 O O . ALA A 1 348 ? -7.873 11.955 10.144 1.00 93.88 348 ALA A O 1
ATOM 2709 N N . SER A 1 349 ? -9.937 11.421 9.419 1.00 92.81 349 SER A N 1
ATOM 2710 C CA . SER A 1 349 ? -9.637 10.006 9.198 1.00 92.81 349 SER A CA 1
ATOM 2711 C C . SER A 1 349 ? -8.707 9.841 7.989 1.00 92.81 349 SER A C 1
ATOM 2713 O O . SER A 1 349 ? -9.012 10.371 6.915 1.00 92.81 349 SER A O 1
ATOM 2715 N N . PRO A 1 350 ? -7.608 9.067 8.098 1.00 92.38 350 PRO A N 1
ATOM 2716 C CA . PRO A 1 350 ? -6.727 8.787 6.966 1.00 92.38 350 PRO A CA 1
ATOM 2717 C C . PRO A 1 350 ? -7.458 8.181 5.765 1.00 92.38 350 PRO A C 1
ATOM 2719 O O . PRO A 1 350 ? -7.119 8.492 4.628 1.00 92.38 350 PRO A O 1
ATOM 2722 N N . LEU A 1 351 ? -8.481 7.355 6.010 1.00 90.81 351 LEU A N 1
ATOM 2723 C CA . LEU A 1 351 ? -9.275 6.720 4.961 1.00 90.81 351 LEU A CA 1
ATOM 2724 C C . LEU A 1 351 ? -10.064 7.756 4.147 1.00 90.81 351 LEU A C 1
ATOM 2726 O O . LEU A 1 351 ? -10.019 7.753 2.918 1.00 90.81 351 LEU A O 1
ATOM 2730 N N . VAL A 1 352 ? -10.759 8.666 4.835 1.00 91.62 352 VAL A N 1
ATOM 2731 C CA . VAL A 1 352 ? -11.538 9.739 4.196 1.00 91.62 352 VAL A CA 1
ATOM 2732 C C . VAL A 1 352 ? -10.612 10.692 3.450 1.00 91.62 352 VAL A C 1
ATOM 2734 O O . VAL A 1 352 ? -10.881 11.040 2.304 1.00 91.62 352 VAL A O 1
ATOM 2737 N N . LEU A 1 353 ? -9.486 11.065 4.062 1.00 93.19 353 LEU A N 1
ATOM 2738 C CA . LEU A 1 353 ? -8.492 11.928 3.429 1.00 93.19 353 LEU A CA 1
ATOM 2739 C C . LEU A 1 353 ? -7.906 11.298 2.162 1.00 93.19 353 LEU A C 1
ATOM 2741 O O . LEU A 1 353 ? -7.763 12.002 1.168 1.00 93.19 353 LEU A O 1
ATOM 2745 N N . ALA A 1 354 ? -7.615 9.995 2.168 1.00 90.69 354 ALA A N 1
ATOM 2746 C CA . ALA A 1 354 ? -7.118 9.286 0.990 1.00 90.69 354 ALA A CA 1
ATOM 2747 C C . ALA A 1 354 ? -8.158 9.218 -0.136 1.00 90.69 354 ALA A C 1
ATOM 2749 O O . ALA A 1 354 ? -7.819 9.456 -1.292 1.00 90.69 354 ALA A O 1
ATOM 2750 N N . MET A 1 355 ? -9.427 8.944 0.193 1.00 90.00 355 MET A N 1
ATOM 2751 C CA . MET A 1 355 ? -10.507 8.941 -0.799 1.00 90.00 355 MET A CA 1
ATOM 2752 C C . MET A 1 355 ? -10.720 10.321 -1.422 1.00 90.00 355 MET A C 1
ATOM 2754 O O . MET A 1 355 ? -10.857 10.422 -2.635 1.00 90.00 355 MET A O 1
ATOM 2758 N N . ILE A 1 356 ? -10.710 11.381 -0.609 1.00 91.12 356 ILE A N 1
ATOM 2759 C CA . ILE A 1 356 ? -10.838 12.757 -1.104 1.00 91.12 356 ILE A CA 1
ATOM 2760 C C . ILE A 1 356 ? -9.637 13.121 -1.973 1.00 91.12 356 ILE A C 1
ATOM 2762 O O . ILE A 1 356 ? -9.823 13.684 -3.045 1.00 91.12 356 ILE A O 1
ATOM 2766 N N . PHE A 1 357 ? -8.421 12.767 -1.546 1.00 90.38 357 PHE A N 1
ATOM 2767 C CA . PHE A 1 357 ? -7.217 13.015 -2.335 1.00 90.38 357 PHE A CA 1
ATOM 2768 C C . PHE A 1 357 ? -7.301 12.358 -3.716 1.00 90.38 357 PHE A C 1
ATOM 2770 O O . PHE A 1 357 ? -6.953 12.990 -4.698 1.00 90.38 357 PHE A O 1
ATOM 2777 N N . GLY A 1 358 ? -7.773 11.110 -3.796 1.00 83.75 358 GLY A N 1
ATOM 2778 C CA . GLY A 1 358 ? -7.879 10.385 -5.064 1.00 83.75 358 GLY A CA 1
ATOM 2779 C C . GLY A 1 358 ? -9.028 10.825 -5.979 1.00 83.75 358 GLY A C 1
ATOM 2780 O O . GLY A 1 358 ? -9.050 10.420 -7.137 1.00 83.75 358 GLY A O 1
ATOM 2781 N N . GLN A 1 359 ? -9.995 11.602 -5.480 1.00 84.62 359 GLN A N 1
ATOM 2782 C CA . GLN A 1 359 ? -11.128 12.112 -6.269 1.00 84.62 359 GLN A CA 1
ATOM 2783 C C . GLN A 1 359 ? -10.908 13.524 -6.828 1.00 84.62 359 GLN A C 1
ATOM 2785 O O . GLN A 1 359 ? -11.666 13.945 -7.705 1.00 84.62 359 GLN A O 1
ATOM 2790 N N . LEU A 1 360 ? -9.930 14.255 -6.290 1.00 81.56 360 LEU A N 1
ATOM 2791 C CA . LEU A 1 360 ? -9.549 15.607 -6.703 1.00 81.56 360 LEU A CA 1
ATOM 2792 C C . LEU A 1 360 ? -8.377 15.552 -7.681 1.00 81.56 360 LEU A C 1
ATOM 2794 O O . LEU A 1 360 ? -8.362 16.412 -8.590 1.00 81.56 360 LEU A O 1
#

Sequence (360 aa):
MATLESIDEVLGTHQPALPSTRLSMVEQTLTRLLLFLIIGVAIGLLLMPEAIWDDGLRPIIWEPIQQDAGAQGDAGYSYQNTAIYTFGLLASVVVFQALFRTLQLPADDKMMVALIAWVCLAPILRVLEDADFFPSSIDWLLISPIIHLHLAVWLIGIGIVSHLVGKKWDDVAGDLGELNIRIRLVPLLCLALLFMWALLFRPGYTEHDMGMAWVYIGLAIGFASLIFSFHATRGWPTITRGLLSFAVGACFVGLGHWAQLAATPWLQESGRLPNEVVFWPSLIVLGIPGIVCVVLYRIGRDDARQLKLTGFEAGVLPEGISIKSWETEEKVVANHPIEQLSNKALLASPLVLAMIFGQL

pLDDT: mean 88.62, std 8.12, range [50.69, 98.69]

Foldseek 3Di:
DQDPVNLVVLLVVDQWDDFLQDDDPLLVVLVVVVVCVVVVLVVCCVPPVCVCDVVHCCVQPPVQLVVCLDPVNDGPHDPVSVVVVVVVVVSVVSNVSSCCSNVVPDPALLLLLLVVLLVLLLVLLLVCLVLVLFDPVCSSCSTPPNVVVVSVVVLVVLLVQLCVQCVVQVPPDDVVSVVSSLVRNLVVLLVSLVVCCVPTRVNSVVVWPFDCPLLVVLQVVLSVQLSVQLVVCPPPRSSSSSSNSSSRSSSSNSVSVVVRCQVGPTQDPVRDTDDHDDCVVVCVLQVVLVVQLVVLLVQQVVLLVVCVVVVHGQPDDDHRGDPVSCVVPVVSCCPPSNNVRNVSNVSNRSVSSSVSSVVD

Secondary structure (DSSP, 8-state):
---HHHHHHHHTTSPPPPPTTS--HHHHHHHHHHHHHHHHHHHHHHH-HIIIIIIIIIIIIIHHHHHHHSTT------HHHHHHHHHHHHHHHHHHHHHHHHTT---SHHHHHHHHHHHHHHHHHHHHHTTT-S-TTTGGGGSTTHHHHHHHHHHHHHHHHHHHHHTTTTTS-SHHHHHHHHHHHHHHHHHHHHHHIIIIIGGGGGTS----HHHHHHHHHHHHHHHHHHHHTTTS-HHHHHHHHHHHHHHHHHHHHHHHHHHS----TTS-PPP----HHHHHHHHHHHHHHHHHHHHHHHHHHHHHHTT--TT-PPTT--HHHHHHTHHHHTTSHHHHHHHHHGGG-HHHHHHHHHH-

Radius of gyration: 23.9 Å; chains: 1; bounding box: 58×55×62 Å

=== Feature glossary ===
The record interleaves many kinds of information about one protein. Here is each kind framed as the question it answers.

Q: Are the domains correctly placed relative to each other?
A: Predicted aligned error is AlphaFold's pairwise confidence. Unlike pLDDT (per-residue), PAE is per-residue-pair and captures whether two parts of the structure are correctly placed relative to each other. Units are ångströms of expected positional error.

Q: Which residues are in helices, strands, or loops?
A: Eight-state secondary structure (DSSP): H is the canonical α-helix, G the tighter 3₁₀-helix, I the wider π-helix; E/B are β-structure, T and S are turns and bends, and '-' is everything else. DSSP derives these from the pattern of main-chain N–H···O=C hydrogen bonds, not from the sequence.

Q: What if only a Cα trace is available?
A: P-SEA three-state annotation labels each residue as helix, strand, or coil based purely on the geometry of the Cα trace. It serves as a fallback when the full backbone (and thus DSSP) is unavailable.

Q: What are the backbone torsion angles?
A: φ (phi) and ψ (psi) are the two rotatable backbone dihedrals per residue: φ is the C(i-1)–N–Cα–C torsion, ψ is the N–Cα–C–N(i+1) torsion, both in degrees on (−180°, 180°]. α-helical residues cluster near (−60°, −45°); β-strand residues near (−120°, +130°). A Ramachandran plot is simply a scatter of (φ, ψ) for every residue.

Q: What known structures does this most resemble?
A: Structural nearest neighbors (via Foldseek easy-search vs the PDB). Reported per hit: target PDB id, E-value, and alignment TM-score. A TM-score above ~0.5 is the conventional threshold for 'same fold'.

Q: What family and function is it annotated with?
A: Database cross-references. InterPro integrates a dozen domain/family signature databases into unified entries with residue-range hits. GO terms attach function/process/location labels with evidence codes. CATH codes position the fold in a four-level structural taxonomy. Organism is the NCBI-taxonomy species name.

Q: Which residues are buried vs exposed?
A: Solvent accessibility: the surface area of each residue that a 1.4 Å water probe can touch, in Å². When only backbone atoms are present the absolute values are lower than full-atom SASA (side chains contribute most of the area) and are flagged as backbone-only.

Q: What do the diagnostic plots show?
A: Three diagnostic plots accompany the record. The Cα contact map visualizes the tertiary structure as a 2D adjacency matrix (8 Å cutoff, sequence-local contacts suppressed). The Ramachandran plot shows the distribution of backbone (φ, ψ) torsions, with points in the α and β basins reflecting secondary structure content. The PAE plot shows AlphaFold's inter-residue confidence as a color matrix.

Q: What is the amino-acid chain?
A: The amino-acid sequence is the protein's primary structure: the linear order of residues from the N-terminus to the C-terminus, written in one-letter code. Everything else here — the 3D coordinates, the secondary structure, the domain annotations — is ultimately a consequence of this string.

Q: What do the rendered images show?
A: The six renders are orthographic views along the three Cartesian axes in both directions. Representation (cartoon, sticks, or surface) and color scheme (sequence-rainbow or by-chain) vary across proteins so the training set covers all the common visualization conventions.

Q: Where is each backbone atom in 3D?
A: The mmCIF table is the protein's shape written out atom by atom. For each backbone N, Cα, C, and carbonyl O, it records an (x, y, z) coordinate triple in Å plus the residue type, chain letter, and residue number.

Q: How mobile is each atom in the crystal?
A: For experimental (PDB) structures, the B-factor (temperature factor) quantifies the positional spread of each atom in the crystal — a combination of thermal vibration and static disorder — in units of Å². High B-factors mark flexible loops or poorly resolved regions; low B-factors mark the rigid, well-ordered core.

Q: How big and how compact is the whole molecule?
A: Three whole-structure scalars: the radius of gyration (RMS distance of Cα from centroid, in Å), the count of Cα–Cα contacts (pairs closer than 8 Å and separated by more than four residues in sequence — i.e. tertiary, not local, contacts), and the bounding-box dimensions. Together they distinguish compact globular folds from extended fibres or disordered chains.

Q: What does the local fold look like, residue by residue?
A: A 3Di character summarizes, for each residue, the relative orientation of the Cα frame of its nearest spatial neighbor. Because it encodes fold topology rather than chemistry, 3Di alignments detect remote structural similarity that sequence alignment misses.

Q: How confident is the AlphaFold model at each residue?
A: For AlphaFold models, the B-factor field carries pLDDT — the model's own estimate of local accuracy on a 0–100 scale. Regions with pLDDT<50 should be treated as essentially unmodeled; they often correspond to intrinsically disordered segments.